Protein AF-A0A8T5XGA8-F1 (afdb_monomer)

Radius of gyration: 18.33 Å; Cα contacts (8 Å, |Δi|>4): 263; chains: 1; bounding box: 41×36×52 Å

Solvent-accessible surface area (backbone atoms only — not comparable to full-atom values): 12212 Å² total; per-residue (Å²): 108,55,80,44,79,47,79,42,54,61,35,35,49,52,53,48,63,66,68,71,56,95,66,89,78,51,66,71,56,52,39,52,49,60,70,32,7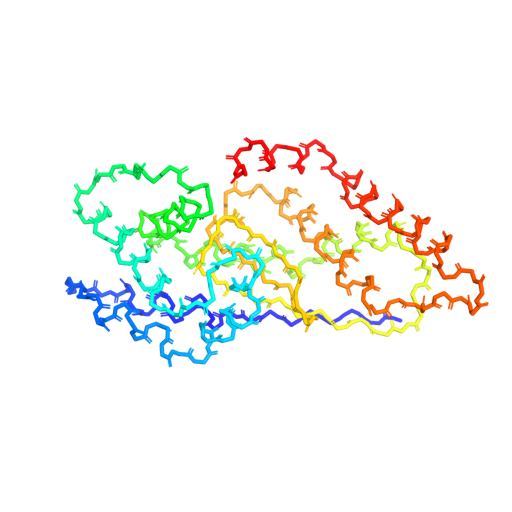4,51,42,44,50,47,42,77,56,46,12,70,83,73,74,48,71,50,69,66,58,54,38,51,38,53,41,49,19,52,52,28,58,77,69,72,51,82,87,82,62,82,54,63,67,63,30,30,26,24,49,27,45,31,49,43,64,75,42,50,94,49,45,66,63,46,47,53,52,51,53,54,55,59,73,65,44,59,28,52,60,59,40,56,74,77,47,78,91,74,83,58,68,46,77,45,39,36,38,34,28,76,63,30,56,48,69,44,60,43,97,76,30,38,42,35,15,52,47,39,53,58,76,38,54,75,66,42,41,32,41,50,52,19,31,39,46,49,57,47,45,58,81,69,49,86,76,61,62,91,94,42,48,70,62,48,50,48,52,49,45,54,47,44,58,49,42,39,43,61,74,34,44,72,54,50,48,51,48,47,77,75,63,103

Foldseek 3Di:
DAEAEAEAAVQVVLLLVLLVDPDQDDLVSLLVSCVDPQNVVVLVFPCVVLVNNDSVLQSVLLVVLSVCLVVVHDDPDPPLFSNQQSVLNNLCSVCVVCLVVLVVVLVVLVVVVPLVVLLCVLDDDDPDYHYAAEYEHRGGLDWADGPRYIYDYSSNLSVDDSVLNSLRVSLRVLVNCVVVDDQDDPPCRVVVCVVSVCSNVVSSCVSCVPSVVVSVVPRD

Mean predicted aligned error: 7.08 Å

Sequence (220 aa):
MKVKINLETKGFKCFYDLFNTKIILEKKDVGKLFDTPSYEKMIDLFGHNVGLTEKEQWIDLFYKAYKLYLSKNENSEEDPVKKSVVESVLWALNNFEYLNKHVDRIEEIISREDFMKNTLKYLPKINYDIEINIALYIFMYNACVEKGVVVLDASFATLLSDSQLNALLSHELHHYLKDNCQKPKEGYEEITNALFALENEGMADMCSFEDICFIYEYFV

pLDDT: mean 84.3, std 16.26, range [45.94, 98.38]

Structure (mmCIF, N/CA/C/O backbone):
data_AF-A0A8T5XGA8-F1
#
_entry.id   AF-A0A8T5XGA8-F1
#
loop_
_atom_site.group_PDB
_atom_site.id
_atom_site.type_symbol
_atom_site.label_atom_id
_atom_site.label_alt_id
_atom_site.label_comp_id
_atom_site.label_asym_id
_atom_site.label_entity_id
_atom_site.label_seq_id
_atom_site.pdbx_PDB_ins_code
_atom_site.Cartn_x
_atom_site.Cartn_y
_atom_site.Cartn_z
_atom_site.occupancy
_atom_site.B_iso_or_equiv
_atom_site.auth_seq_id
_atom_site.auth_comp_id
_atom_site.auth_asym_id
_atom_site.auth_atom_id
_atom_site.pdbx_PDB_model_num
ATOM 1 N N . MET A 1 1 ? 8.490 8.003 -27.439 1.00 73.88 1 MET A N 1
ATOM 2 C CA . MET A 1 1 ? 8.097 7.421 -26.153 1.00 73.88 1 MET A CA 1
ATOM 3 C C . MET A 1 1 ? 7.406 8.494 -25.346 1.00 73.88 1 MET A C 1
ATOM 5 O O . MET A 1 1 ? 8.032 9.489 -24.995 1.00 73.88 1 MET A O 1
ATOM 9 N N . LYS A 1 2 ? 6.112 8.317 -25.131 1.00 82.44 2 LYS A N 1
ATOM 10 C CA . LYS A 1 2 ? 5.335 9.014 -24.115 1.00 82.44 2 LYS A CA 1
ATOM 11 C C . LYS A 1 2 ? 5.249 8.108 -22.892 1.00 82.44 2 LYS A C 1
ATOM 13 O O . LYS A 1 2 ? 5.136 6.894 -23.043 1.00 82.44 2 LYS A O 1
ATOM 18 N N . VAL A 1 3 ? 5.322 8.706 -21.712 1.00 83.56 3 VAL A N 1
ATOM 19 C CA . VAL A 1 3 ? 5.047 8.032 -20.444 1.00 83.56 3 VAL A CA 1
ATOM 20 C C . VAL A 1 3 ? 3.680 8.517 -19.985 1.00 83.56 3 VAL A C 1
ATOM 22 O O . VAL A 1 3 ? 3.396 9.713 -20.044 1.00 83.56 3 VAL A O 1
ATOM 25 N N . LYS A 1 4 ? 2.809 7.586 -19.611 1.00 90.38 4 LYS A N 1
ATOM 26 C CA . LYS A 1 4 ? 1.501 7.869 -19.030 1.00 90.38 4 LYS A CA 1
ATOM 27 C C . LYS A 1 4 ? 1.415 7.139 -17.699 1.00 90.38 4 LYS A C 1
ATOM 29 O O . LYS A 1 4 ? 1.476 5.914 -17.671 1.00 90.38 4 LYS A O 1
ATOM 34 N N . ILE A 1 5 ? 1.254 7.887 -16.615 1.00 92.19 5 ILE A N 1
ATOM 35 C CA . ILE A 1 5 ? 1.067 7.327 -15.276 1.00 92.19 5 ILE A CA 1
ATOM 36 C C . ILE A 1 5 ? -0.413 7.438 -14.913 1.00 92.19 5 ILE A C 1
ATOM 38 O O . ILE A 1 5 ? -0.981 8.530 -14.903 1.00 92.19 5 ILE A O 1
ATOM 42 N N . ASN A 1 6 ? -1.043 6.301 -14.626 1.00 94.69 6 ASN A N 1
ATOM 43 C CA . ASN A 1 6 ? -2.393 6.227 -14.086 1.00 94.69 6 ASN A CA 1
ATOM 44 C C . ASN A 1 6 ? -2.299 5.921 -12.590 1.00 94.69 6 ASN A C 1
ATOM 46 O O . ASN A 1 6 ? -1.912 4.816 -12.208 1.00 94.69 6 ASN A O 1
ATOM 50 N N . LEU A 1 7 ? -2.678 6.883 -11.752 1.00 95.94 7 LEU A N 1
ATOM 51 C CA . LEU A 1 7 ? -2.750 6.699 -10.306 1.00 95.94 7 LEU A CA 1
ATOM 52 C C . LEU A 1 7 ? -4.196 6.424 -9.870 1.00 95.94 7 LEU A C 1
ATOM 54 O O . LEU A 1 7 ? -5.088 7.247 -10.074 1.00 95.94 7 LEU A O 1
ATOM 58 N N . GLU A 1 8 ? -4.434 5.263 -9.263 1.00 96.00 8 GLU A N 1
ATOM 59 C CA . GLU A 1 8 ? -5.727 4.835 -8.727 1.00 96.00 8 GLU A CA 1
ATOM 60 C C . GLU A 1 8 ? -5.729 4.921 -7.192 1.00 96.00 8 GLU A C 1
ATOM 62 O O . GLU A 1 8 ? -5.075 4.138 -6.509 1.00 96.00 8 GLU A O 1
ATOM 67 N N . THR A 1 9 ? -6.523 5.837 -6.627 1.00 96.31 9 THR A N 1
ATOM 68 C CA . THR A 1 9 ? -6.640 6.037 -5.164 1.00 96.31 9 THR A CA 1
ATOM 69 C C . THR A 1 9 ? -7.909 5.445 -4.553 1.00 96.31 9 THR A C 1
ATOM 71 O O . THR A 1 9 ? -8.266 5.739 -3.413 1.00 96.31 9 THR A O 1
ATOM 74 N N . LYS A 1 10 ? -8.635 4.603 -5.301 1.00 96.06 10 LYS A N 1
ATOM 75 C CA . LYS A 1 10 ? -9.907 4.024 -4.842 1.00 96.06 10 LYS A CA 1
ATOM 76 C C . LYS A 1 10 ? -9.734 3.133 -3.607 1.00 96.06 10 LYS A C 1
ATOM 78 O O . LYS A 1 10 ? -10.589 3.168 -2.731 1.00 96.06 10 LYS A O 1
ATOM 83 N N . GLY A 1 11 ? -8.637 2.377 -3.527 1.00 96.00 11 GLY A N 1
ATOM 84 C CA . GLY A 1 11 ? -8.279 1.578 -2.351 1.00 96.00 11 GLY A CA 1
ATOM 85 C C . GLY A 1 11 ? -8.181 2.432 -1.092 1.00 96.00 11 GLY A C 1
ATOM 86 O O . GLY A 1 11 ? -8.959 2.251 -0.157 1.00 96.00 11 GLY A O 1
ATOM 87 N N . PHE A 1 12 ? -7.305 3.436 -1.121 1.00 97.50 12 PHE A N 1
ATOM 88 C CA . PHE A 1 12 ? -7.183 4.430 -0.055 1.00 97.50 12 PHE A CA 1
ATOM 89 C C . PHE A 1 12 ? -8.526 5.081 0.323 1.00 97.50 12 PHE A C 1
ATOM 91 O O . PHE A 1 12 ? -8.863 5.143 1.502 1.00 97.50 12 PHE A O 1
ATOM 98 N N . LYS A 1 13 ? -9.329 5.520 -0.657 1.00 97.25 13 LYS A N 1
ATOM 99 C CA . LYS A 1 13 ? -10.633 6.156 -0.393 1.00 97.25 13 LYS A CA 1
ATOM 100 C C . LYS A 1 13 ? -11.597 5.224 0.340 1.00 97.25 13 LYS A C 1
ATOM 102 O O . LYS A 1 13 ? -12.205 5.644 1.315 1.00 97.25 13 LYS A O 1
ATOM 107 N N . CYS A 1 14 ? -11.687 3.955 -0.064 1.00 97.31 14 CYS A N 1
ATOM 108 C CA . CYS A 1 14 ? -12.517 2.969 0.634 1.00 97.31 14 CYS A CA 1
ATOM 109 C C . CYS A 1 14 ? -12.086 2.777 2.096 1.00 97.31 14 CYS A C 1
ATOM 111 O O . CYS A 1 14 ? -12.944 2.674 2.971 1.00 97.31 14 CYS A O 1
ATOM 113 N N . PHE A 1 15 ? -10.776 2.763 2.369 1.00 97.94 15 PHE A N 1
ATOM 114 C CA . PHE A 1 15 ? -10.258 2.724 3.738 1.00 97.94 15 PHE A CA 1
ATOM 115 C C . PHE A 1 15 ? -10.648 3.984 4.516 1.00 97.94 15 PHE A C 1
ATOM 117 O O . PHE A 1 15 ? -11.224 3.890 5.601 1.00 97.94 15 PHE A O 1
ATOM 124 N N . TYR A 1 16 ? -10.364 5.158 3.949 1.00 97.12 16 TYR A N 1
ATOM 125 C CA . TYR A 1 16 ? -10.642 6.439 4.585 1.00 97.12 16 TYR A CA 1
ATOM 126 C C . TYR A 1 16 ? -12.129 6.575 4.923 1.00 97.12 16 TYR A C 1
ATOM 128 O O . TYR A 1 16 ? -12.470 6.860 6.064 1.00 97.12 16 TYR A O 1
ATOM 136 N N . ASP A 1 17 ? -13.024 6.286 3.980 1.00 95.81 17 ASP A N 1
ATOM 137 C CA . ASP A 1 17 ? -14.469 6.409 4.178 1.00 95.81 17 ASP A CA 1
ATOM 138 C C . ASP A 1 17 ? -15.000 5.477 5.277 1.00 95.81 17 ASP A C 1
ATOM 140 O O . ASP A 1 17 ? -15.873 5.876 6.050 1.00 95.81 17 ASP A O 1
ATOM 144 N N . LEU A 1 18 ? -14.469 4.252 5.384 1.00 96.44 18 LEU A N 1
ATOM 145 C CA . LEU A 1 18 ? -14.878 3.314 6.430 1.00 96.44 18 LEU A CA 1
ATOM 146 C C . LEU A 1 18 ? -14.480 3.812 7.827 1.00 96.44 18 LEU A C 1
ATOM 148 O O . LEU A 1 18 ? -15.290 3.759 8.756 1.00 96.44 18 LEU A O 1
ATOM 152 N N . PHE A 1 19 ? -13.232 4.257 7.986 1.00 95.38 19 PHE A N 1
ATOM 153 C CA . PHE A 1 19 ? -12.684 4.651 9.286 1.00 95.38 19 PHE A CA 1
ATOM 154 C C . PHE A 1 19 ? -12.961 6.118 9.647 1.00 95.38 19 PHE A C 1
ATOM 156 O O . PHE A 1 19 ? -12.832 6.485 10.815 1.00 95.38 19 PHE A O 1
ATOM 163 N N . ASN A 1 20 ? -13.441 6.935 8.702 1.00 94.25 20 ASN A N 1
ATOM 164 C CA . ASN A 1 20 ? -13.929 8.295 8.939 1.00 94.25 20 ASN A CA 1
ATOM 165 C C . ASN A 1 20 ? -15.323 8.290 9.586 1.00 94.25 20 ASN A C 1
ATOM 167 O O . ASN A 1 20 ? -16.306 8.811 9.053 1.00 94.25 20 ASN A O 1
ATOM 171 N N . THR A 1 21 ? -15.433 7.667 10.753 1.00 90.06 21 THR A N 1
ATOM 172 C CA . THR A 1 21 ? -16.686 7.556 11.489 1.00 90.06 21 THR A CA 1
ATOM 173 C C . THR A 1 21 ? -16.485 7.842 12.967 1.00 90.06 21 THR A C 1
ATOM 175 O O . THR A 1 21 ? -15.413 7.654 13.534 1.00 90.06 21 THR A O 1
ATOM 178 N N . LYS A 1 22 ? -17.559 8.293 13.615 1.00 82.19 22 LYS A N 1
ATOM 179 C CA . LYS A 1 22 ? -17.607 8.504 15.068 1.00 82.19 22 LYS A CA 1
ATOM 180 C C . LYS A 1 22 ? -18.097 7.268 15.828 1.00 82.19 22 LYS A C 1
ATOM 182 O O . LYS A 1 22 ? -18.175 7.301 17.053 1.00 82.19 22 LYS A O 1
ATOM 187 N N . ILE A 1 23 ? -18.483 6.211 15.113 1.00 90.88 23 ILE A N 1
ATOM 188 C CA . ILE A 1 23 ? -19.014 4.973 15.689 1.00 90.88 23 ILE A CA 1
ATOM 189 C C . ILE A 1 23 ? -17.874 3.962 15.837 1.00 90.88 23 ILE A C 1
ATOM 191 O O . ILE A 1 23 ? -17.015 3.855 14.966 1.00 90.88 23 ILE A O 1
ATOM 195 N N . ILE A 1 24 ? -17.884 3.199 16.933 1.00 93.75 24 ILE A N 1
ATOM 196 C CA . ILE A 1 24 ? -16.965 2.071 17.108 1.00 93.75 24 ILE A CA 1
ATOM 197 C C . ILE A 1 24 ? -17.351 0.965 16.123 1.00 93.75 24 ILE A C 1
ATOM 199 O O . ILE A 1 24 ? -18.464 0.445 16.188 1.00 93.75 24 ILE A O 1
ATOM 203 N N . LEU A 1 25 ? -16.431 0.603 15.232 1.00 95.94 25 LEU A N 1
ATOM 204 C CA . LEU A 1 25 ? -16.645 -0.428 14.221 1.00 95.94 25 LEU A CA 1
ATOM 205 C C . LEU A 1 25 ? -16.616 -1.833 14.842 1.00 95.94 25 LEU A C 1
ATOM 207 O O . LEU A 1 25 ? -15.763 -2.162 15.675 1.00 95.94 25 LEU A O 1
ATOM 211 N N . GLU A 1 26 ? -17.525 -2.698 14.400 1.00 96.94 26 GLU A N 1
ATOM 212 C CA . GLU A 1 26 ? -17.443 -4.135 14.649 1.00 96.94 26 GLU A CA 1
ATOM 213 C C . GLU A 1 26 ? -16.630 -4.826 13.542 1.00 96.94 26 GLU A C 1
ATOM 215 O O . GLU A 1 26 ? -16.420 -4.273 12.462 1.00 96.94 26 GLU A O 1
ATOM 220 N N . LYS A 1 27 ? -16.204 -6.077 13.768 1.00 97.50 27 LYS A N 1
ATOM 221 C CA . LYS A 1 27 ? -15.448 -6.852 12.766 1.00 97.50 27 LYS A CA 1
ATOM 222 C C . LYS A 1 27 ? -16.189 -6.941 11.424 1.00 97.50 27 LYS A C 1
ATOM 224 O O . LYS A 1 27 ? -15.578 -6.818 10.369 1.00 97.50 27 LYS A O 1
ATOM 229 N N . LYS A 1 28 ? -17.520 -7.071 11.463 1.00 96.56 28 LYS A N 1
ATOM 230 C CA . LYS A 1 28 ? -18.376 -7.080 10.265 1.00 96.56 28 LYS A CA 1
ATOM 231 C C . LYS A 1 28 ? -18.312 -5.771 9.471 1.00 96.56 28 LYS A C 1
ATOM 233 O O . LYS A 1 28 ? -18.492 -5.793 8.262 1.00 96.56 28 LYS A O 1
ATOM 238 N N . ASP A 1 29 ? -18.086 -4.636 10.136 1.00 96.69 29 ASP A N 1
ATOM 239 C CA . ASP A 1 29 ? -17.972 -3.346 9.461 1.00 96.69 29 ASP A CA 1
ATOM 240 C C . ASP A 1 29 ? -16.620 -3.225 8.761 1.00 96.69 29 ASP A C 1
ATOM 242 O O . ASP A 1 29 ? -16.578 -2.772 7.623 1.00 96.69 29 ASP A O 1
ATOM 246 N N . VAL A 1 30 ? -15.545 -3.733 9.377 1.00 96.69 30 VAL A N 1
ATOM 247 C CA . VAL A 1 30 ? -14.247 -3.914 8.701 1.00 96.69 30 VAL A CA 1
ATOM 248 C C . VAL A 1 30 ? -14.379 -4.860 7.507 1.00 96.69 30 VAL A C 1
ATOM 250 O O . VAL A 1 30 ? -13.821 -4.588 6.449 1.00 96.69 30 VAL A O 1
ATOM 253 N N . GLY A 1 31 ? -15.193 -5.913 7.627 1.00 96.62 31 GLY A N 1
ATOM 254 C CA . GLY A 1 31 ? -15.526 -6.816 6.522 1.00 96.62 31 GLY A CA 1
ATOM 255 C C . GLY A 1 31 ? -16.045 -6.104 5.269 1.00 96.62 31 GLY A C 1
ATOM 256 O O . GLY A 1 31 ? -15.649 -6.475 4.165 1.00 96.62 31 GLY A O 1
ATOM 257 N N . LYS A 1 32 ? -16.815 -5.015 5.434 1.00 95.62 32 LYS A N 1
ATOM 258 C CA . LYS A 1 32 ? -17.336 -4.210 4.315 1.00 95.62 32 LYS A CA 1
ATOM 259 C C . LYS A 1 32 ? -16.235 -3.578 3.469 1.00 95.62 32 LYS A C 1
ATOM 261 O O . LYS A 1 32 ? -16.459 -3.354 2.285 1.00 95.62 32 LYS A O 1
ATOM 266 N N . LEU A 1 33 ? -15.055 -3.309 4.037 1.00 97.06 33 LEU A N 1
ATOM 267 C CA . LEU A 1 33 ? -13.899 -2.843 3.265 1.00 97.06 33 LEU A CA 1
ATOM 268 C C . LEU A 1 33 ? -13.500 -3.883 2.222 1.00 97.06 33 LEU A C 1
ATOM 270 O O . LEU A 1 33 ? -13.322 -3.562 1.053 1.00 97.06 33 LEU A O 1
ATOM 274 N N . PHE A 1 34 ? -13.437 -5.142 2.641 1.00 96.94 34 PHE A N 1
ATOM 275 C CA . PHE A 1 34 ? -13.055 -6.276 1.808 1.00 96.94 34 PHE A CA 1
ATOM 276 C C . PHE A 1 34 ? -14.217 -6.840 0.977 1.00 96.94 34 PHE A C 1
ATOM 278 O O . PHE A 1 34 ? -14.032 -7.806 0.245 1.00 96.94 34 PHE A O 1
ATOM 285 N N . ASP A 1 35 ? -15.419 -6.269 1.093 1.00 95.56 35 ASP A N 1
ATOM 286 C CA . ASP A 1 35 ? -16.520 -6.429 0.131 1.00 95.56 35 ASP A CA 1
ATOM 287 C C . ASP A 1 35 ? -16.419 -5.411 -1.027 1.00 95.56 35 ASP A C 1
ATOM 289 O O . ASP A 1 35 ? -17.232 -5.432 -1.951 1.00 95.56 35 ASP A O 1
ATOM 293 N N . THR A 1 36 ? -15.469 -4.466 -0.977 1.00 96.44 36 THR A N 1
ATOM 294 C CA . THR A 1 36 ? -15.288 -3.493 -2.061 1.00 96.44 36 THR A CA 1
ATOM 295 C C . THR A 1 36 ? -14.443 -4.074 -3.200 1.00 96.44 36 THR A C 1
ATOM 297 O O . THR A 1 36 ? -13.431 -4.728 -2.935 1.00 96.44 36 THR A O 1
ATOM 300 N N . PRO A 1 37 ? -14.744 -3.734 -4.472 1.00 95.94 37 PRO A N 1
ATOM 301 C CA . PRO A 1 37 ? -13.956 -4.218 -5.608 1.00 95.94 37 PRO A CA 1
ATOM 302 C C . PRO A 1 37 ? -12.466 -3.848 -5.556 1.00 95.94 37 PRO A C 1
ATOM 304 O O . PRO A 1 37 ? -11.640 -4.519 -6.164 1.00 95.94 37 PRO A O 1
ATOM 307 N N . SER A 1 38 ? -12.103 -2.754 -4.876 1.00 94.75 38 SER A N 1
ATOM 308 C CA . SER A 1 38 ? -10.705 -2.333 -4.739 1.00 94.75 38 SER A CA 1
ATOM 309 C C . SER A 1 38 ? -9.925 -3.258 -3.804 1.00 94.75 38 SER A C 1
ATOM 311 O O . SER A 1 38 ? -8.816 -3.654 -4.147 1.00 94.75 38 SER A O 1
ATOM 313 N N . TYR A 1 39 ? -10.485 -3.637 -2.654 1.00 96.50 39 TYR A N 1
ATOM 314 C CA . TYR A 1 39 ? -9.805 -4.547 -1.726 1.00 96.50 39 TYR A CA 1
ATOM 315 C C . TYR A 1 39 ? -9.880 -6.014 -2.157 1.00 96.50 39 TYR A C 1
ATOM 317 O O . TYR A 1 39 ? -8.936 -6.750 -1.890 1.00 96.50 39 TYR A O 1
ATOM 325 N N . GLU A 1 40 ? -10.924 -6.427 -2.883 1.00 95.56 40 GLU A N 1
ATOM 326 C CA . GLU A 1 40 ? -10.928 -7.723 -3.581 1.00 95.56 40 GLU A CA 1
ATOM 327 C C . GLU A 1 40 ? -9.757 -7.800 -4.573 1.00 95.56 40 GLU A C 1
ATOM 329 O O . GLU A 1 40 ? -8.930 -8.705 -4.490 1.00 95.56 40 GLU A O 1
ATOM 334 N N . LYS A 1 41 ? -9.601 -6.774 -5.425 1.00 94.31 41 LYS A N 1
ATOM 335 C CA . LYS A 1 41 ? -8.458 -6.650 -6.343 1.00 94.31 41 LYS A CA 1
ATOM 336 C C . LYS A 1 41 ? -7.115 -6.649 -5.603 1.00 94.31 41 LYS A C 1
ATOM 338 O O . LYS A 1 41 ? -6.164 -7.246 -6.095 1.00 94.31 41 LYS A O 1
ATOM 343 N N . MET A 1 42 ? -7.012 -5.981 -4.451 1.00 95.06 42 MET A N 1
ATOM 344 C CA . MET A 1 42 ? -5.781 -5.966 -3.650 1.00 95.06 42 MET A CA 1
ATOM 345 C C . MET A 1 42 ? -5.406 -7.374 -3.175 1.00 95.06 42 MET A C 1
ATOM 347 O O . MET A 1 42 ? -4.261 -7.775 -3.358 1.00 95.06 42 MET A O 1
ATOM 351 N N . ILE A 1 43 ? -6.361 -8.150 -2.651 1.00 94.81 43 ILE A N 1
ATOM 352 C CA . ILE A 1 43 ? -6.114 -9.538 -2.231 1.00 94.81 43 ILE A CA 1
ATOM 353 C C . ILE A 1 43 ? -5.708 -10.404 -3.433 1.00 94.81 43 ILE A C 1
ATOM 355 O O . ILE A 1 43 ? -4.743 -11.159 -3.340 1.00 94.81 43 ILE A O 1
ATOM 359 N N . ASP A 1 44 ? -6.377 -10.251 -4.578 1.00 93.50 44 ASP A N 1
ATOM 360 C CA . ASP A 1 44 ? -6.080 -11.012 -5.803 1.00 93.50 44 ASP A CA 1
ATOM 361 C C . ASP A 1 44 ? -4.707 -10.700 -6.419 1.00 93.50 44 ASP A C 1
ATOM 363 O O . ASP A 1 44 ? -4.161 -11.506 -7.187 1.00 93.50 44 ASP A O 1
ATOM 367 N N . LEU A 1 45 ? -4.180 -9.502 -6.163 1.00 90.19 45 LEU A N 1
ATOM 368 C CA . LEU A 1 45 ? -2.835 -9.099 -6.561 1.00 90.19 45 LEU A CA 1
ATOM 369 C C . LEU A 1 45 ? -1.816 -9.561 -5.514 1.00 90.19 45 LEU A C 1
ATOM 371 O O . LEU A 1 45 ? -0.839 -10.215 -5.839 1.00 90.19 45 LEU A O 1
ATOM 375 N N . PHE A 1 46 ? -2.041 -9.265 -4.241 1.00 89.19 46 PHE A N 1
ATOM 376 C CA . PHE A 1 46 ? -0.977 -9.333 -3.246 1.00 89.19 46 PHE A CA 1
ATOM 377 C C . PHE A 1 46 ? -1.066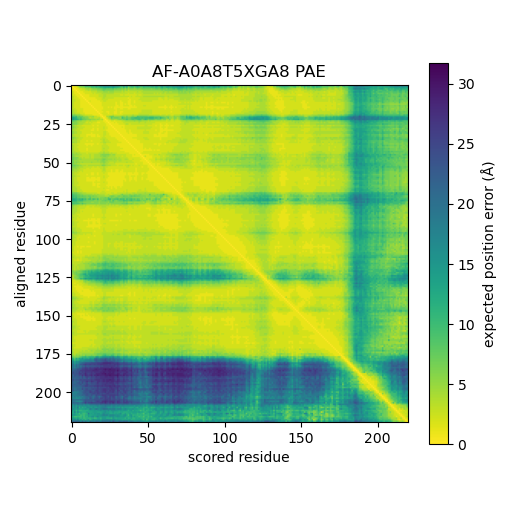 -10.529 -2.292 1.00 89.19 46 PHE A C 1
ATOM 379 O O . PHE A 1 46 ? -0.046 -11.014 -1.806 1.00 89.19 46 PHE A O 1
ATOM 386 N N . GLY A 1 47 ? -2.267 -11.047 -2.033 1.00 90.06 47 GLY A N 1
ATOM 387 C CA . GLY A 1 47 ? -2.513 -12.047 -0.993 1.00 90.06 47 GLY A CA 1
ATOM 388 C C . GLY A 1 47 ? -1.698 -13.330 -1.152 1.00 90.06 47 GLY A C 1
ATOM 389 O O . GLY A 1 47 ? -1.172 -13.858 -0.172 1.00 90.06 47 GLY A O 1
ATOM 390 N N . HIS A 1 48 ? -1.520 -13.803 -2.388 1.00 88.31 48 HIS A N 1
ATOM 391 C CA . HIS A 1 48 ? -0.689 -14.975 -2.677 1.00 88.31 48 HIS A CA 1
ATOM 392 C C . HIS A 1 48 ? 0.792 -14.756 -2.351 1.00 88.31 48 HIS A C 1
ATOM 394 O O . HIS A 1 48 ? 1.424 -15.666 -1.816 1.00 88.31 48 HIS A O 1
ATOM 400 N N . ASN A 1 49 ? 1.318 -13.555 -2.605 1.00 83.69 49 ASN A N 1
ATOM 401 C CA . ASN A 1 49 ? 2.739 -13.240 -2.443 1.00 83.69 49 ASN A CA 1
ATOM 402 C C . ASN A 1 49 ? 3.174 -13.253 -0.972 1.00 83.69 49 ASN A C 1
ATOM 404 O O . ASN A 1 49 ? 4.335 -13.517 -0.674 1.00 83.69 49 ASN A O 1
ATOM 408 N N . VAL A 1 50 ? 2.234 -13.033 -0.050 1.00 88.75 50 VAL A N 1
ATOM 409 C CA . VAL A 1 50 ? 2.494 -12.996 1.397 1.00 88.75 50 VAL A CA 1
ATOM 410 C C . VAL A 1 50 ? 1.801 -14.112 2.184 1.00 88.75 50 VAL A C 1
ATOM 412 O O . VAL A 1 50 ? 1.788 -14.095 3.412 1.00 88.75 50 VAL A O 1
ATOM 415 N N . GLY A 1 51 ? 1.199 -15.091 1.501 1.00 90.38 51 GLY A N 1
ATOM 416 C CA . GLY A 1 51 ? 0.503 -16.207 2.154 1.00 90.38 51 GLY A CA 1
ATOM 417 C C . GLY A 1 51 ? -0.804 -15.825 2.870 1.00 90.38 51 GLY A C 1
ATOM 418 O O . GLY A 1 51 ? -1.309 -16.604 3.680 1.00 90.38 51 GLY A O 1
ATOM 419 N N . LEU A 1 52 ? -1.373 -14.657 2.560 1.00 93.25 52 LEU A N 1
ATOM 420 C CA . LEU A 1 52 ? -2.661 -14.165 3.059 1.00 93.25 52 LEU A CA 1
ATOM 421 C C . LEU A 1 52 ? -3.691 -14.194 1.924 1.00 93.25 52 LEU A C 1
ATOM 423 O O . LEU A 1 52 ? -4.066 -13.170 1.359 1.00 93.25 52 LEU A O 1
ATOM 427 N N . THR A 1 53 ? -4.110 -15.392 1.529 1.00 93.19 53 THR A N 1
ATOM 428 C CA . THR A 1 53 ? -4.990 -15.583 0.358 1.00 93.19 53 THR A CA 1
ATOM 429 C C . THR A 1 53 ? -6.470 -15.474 0.693 1.00 93.19 53 THR A C 1
ATOM 431 O O . THR A 1 53 ? -7.288 -15.196 -0.181 1.00 93.19 53 THR A O 1
ATOM 434 N N . GLU A 1 54 ? -6.832 -15.669 1.959 1.00 95.06 54 GLU A N 1
ATOM 435 C CA . GLU A 1 54 ? -8.220 -15.637 2.384 1.00 95.06 54 GLU A CA 1
ATOM 436 C C . GLU A 1 54 ? -8.583 -14.252 2.906 1.00 95.06 54 GLU A C 1
ATOM 438 O O . GLU A 1 54 ? -7.939 -13.697 3.798 1.00 95.06 54 GLU A O 1
ATOM 443 N N . LYS A 1 55 ? -9.693 -13.719 2.399 1.00 96.06 55 LYS A N 1
ATOM 444 C CA . LYS A 1 55 ? -10.275 -12.452 2.847 1.00 96.06 55 LYS A CA 1
ATOM 445 C C . LYS A 1 55 ? -10.420 -12.348 4.369 1.00 96.06 55 LYS A C 1
ATOM 447 O O . LYS A 1 55 ? -10.166 -11.286 4.931 1.00 96.06 55 LYS A O 1
ATOM 452 N N . GLU A 1 56 ? -10.804 -13.433 5.038 1.00 97.62 56 GLU A N 1
ATOM 453 C CA . GLU A 1 56 ? -11.006 -13.431 6.490 1.00 97.62 56 GLU A CA 1
ATOM 454 C C . GLU A 1 56 ? -9.709 -13.134 7.260 1.00 97.62 56 GLU A C 1
ATOM 456 O O . GLU A 1 56 ? -9.748 -12.415 8.256 1.00 97.62 56 GLU A O 1
ATOM 461 N N . GLN A 1 57 ? -8.552 -13.580 6.752 1.00 97.19 57 GLN A N 1
ATOM 462 C CA . GLN A 1 57 ? -7.248 -13.294 7.359 1.00 97.19 57 GLN A CA 1
ATOM 463 C C . GLN A 1 57 ? -6.969 -11.787 7.378 1.00 97.19 57 GLN A C 1
ATOM 465 O O . GLN A 1 57 ? -6.523 -11.242 8.386 1.00 97.19 57 GLN A O 1
ATOM 470 N N . TRP A 1 58 ? -7.278 -11.092 6.282 1.00 97.69 58 TRP A N 1
ATOM 471 C CA . TRP A 1 58 ? -7.113 -9.643 6.192 1.00 97.69 58 TRP A CA 1
ATOM 472 C C . TRP A 1 58 ? -8.076 -8.890 7.108 1.00 97.69 58 TRP A C 1
ATOM 474 O O . TRP A 1 58 ? -7.666 -7.957 7.801 1.00 97.69 58 TRP A O 1
ATOM 484 N N . ILE A 1 59 ? -9.341 -9.323 7.158 1.00 98.31 59 ILE A N 1
ATOM 485 C CA . ILE A 1 59 ? -10.346 -8.760 8.068 1.00 98.31 59 ILE A CA 1
ATOM 486 C C . ILE A 1 59 ? -9.873 -8.888 9.519 1.00 98.31 59 ILE A C 1
ATOM 488 O O . ILE A 1 59 ? -9.971 -7.924 10.280 1.00 98.31 59 ILE A O 1
ATOM 492 N N . ASP A 1 60 ? -9.341 -10.050 9.902 1.00 98.19 60 ASP A N 1
ATOM 493 C CA . ASP A 1 60 ? -8.810 -10.295 11.242 1.00 98.19 60 ASP A CA 1
ATOM 494 C C . ASP A 1 60 ? -7.654 -9.359 11.598 1.00 98.19 60 ASP A C 1
ATOM 496 O O . ASP A 1 60 ? -7.661 -8.762 12.678 1.00 98.19 60 ASP A O 1
ATOM 500 N N . LEU A 1 61 ? -6.692 -9.174 10.692 1.00 98.12 61 LEU A N 1
ATOM 501 C CA . LEU A 1 61 ? -5.541 -8.298 10.924 1.00 98.12 61 LEU A CA 1
ATOM 502 C C . LEU A 1 61 ? -5.948 -6.822 11.013 1.00 98.12 61 LEU A C 1
ATOM 504 O O . LEU A 1 61 ? -5.523 -6.117 11.930 1.00 98.12 61 LEU A O 1
ATOM 508 N N . PHE A 1 62 ? -6.833 -6.359 10.128 1.00 98.38 62 PHE A N 1
ATOM 509 C CA . PHE A 1 62 ? -7.338 -4.983 10.162 1.00 98.38 62 PHE A CA 1
ATOM 510 C C . PHE A 1 62 ? -8.169 -4.729 11.418 1.00 98.38 62 PHE A C 1
ATOM 512 O O . PHE A 1 62 ? -8.034 -3.686 12.062 1.00 98.38 62 PHE A O 1
ATOM 519 N N . TYR A 1 63 ? -9.008 -5.691 11.809 1.00 98.12 63 TYR A N 1
ATOM 520 C CA . TYR A 1 63 ? -9.786 -5.577 13.034 1.00 98.12 63 TYR A CA 1
ATOM 521 C C . TYR A 1 63 ? -8.887 -5.607 14.275 1.00 98.12 63 TYR A C 1
ATOM 523 O O . TYR A 1 63 ? -9.102 -4.820 15.197 1.00 98.12 63 TYR A O 1
ATOM 531 N N . LYS A 1 64 ? -7.837 -6.439 14.290 1.00 97.81 64 LYS A N 1
ATOM 532 C CA . LYS A 1 64 ? -6.812 -6.439 15.342 1.00 97.81 64 LYS A CA 1
ATOM 533 C C . LYS A 1 64 ? -6.151 -5.064 15.464 1.00 97.81 64 LYS A C 1
ATOM 535 O O . LYS A 1 64 ? -6.145 -4.509 16.562 1.00 97.81 64 LYS A O 1
ATOM 540 N N . ALA A 1 65 ? -5.674 -4.486 14.361 1.00 97.88 65 ALA A N 1
ATOM 541 C CA . ALA A 1 65 ? -5.080 -3.147 14.343 1.00 97.88 65 ALA A CA 1
ATOM 542 C C . ALA A 1 65 ? -6.046 -2.077 14.875 1.00 97.88 65 ALA A C 1
ATOM 544 O O . ALA A 1 65 ? -5.682 -1.264 15.724 1.00 97.88 65 ALA A O 1
ATOM 545 N N . TYR A 1 66 ? -7.313 -2.132 14.461 1.00 97.75 66 TYR A N 1
ATOM 546 C CA . TYR A 1 66 ? -8.344 -1.222 14.953 1.00 97.75 66 TYR A CA 1
ATOM 547 C C . TYR A 1 66 ? -8.592 -1.356 16.464 1.00 97.75 66 TYR A C 1
ATOM 549 O O . TYR A 1 66 ? -8.735 -0.357 17.173 1.00 97.75 66 TYR A O 1
ATOM 557 N N . LYS A 1 67 ? -8.607 -2.579 17.004 1.00 97.38 67 LYS A N 1
ATOM 558 C CA . LYS A 1 67 ? -8.756 -2.796 18.452 1.00 97.38 67 LYS A CA 1
ATOM 559 C C . LYS A 1 67 ? -7.542 -2.292 19.230 1.00 97.38 67 LYS A C 1
ATOM 561 O O . LYS A 1 67 ? -7.726 -1.683 20.285 1.00 97.38 67 LYS A O 1
ATOM 566 N N . LEU A 1 68 ? -6.334 -2.487 18.700 1.00 97.50 68 LEU A N 1
ATOM 567 C CA . LEU A 1 68 ? -5.109 -1.922 19.270 1.00 97.50 68 LEU A CA 1
ATOM 568 C C . LEU A 1 68 ? -5.182 -0.394 19.316 1.00 97.50 68 LEU A C 1
ATOM 570 O O . LEU A 1 68 ? -5.011 0.167 20.396 1.00 97.50 68 LEU A O 1
ATOM 574 N N . TYR A 1 69 ? -5.575 0.250 18.213 1.00 96.69 69 TYR A N 1
ATOM 575 C CA . TYR A 1 69 ? -5.805 1.696 18.136 1.00 96.69 69 TYR A CA 1
ATOM 576 C C . TYR A 1 69 ? -6.754 2.201 19.235 1.00 96.69 69 TYR A C 1
ATOM 578 O O . TYR A 1 69 ? -6.402 3.101 19.997 1.00 96.69 69 TYR A O 1
ATOM 586 N N . LEU A 1 70 ? -7.929 1.577 19.388 1.00 95.81 70 LEU A N 1
ATOM 587 C CA . LEU A 1 70 ? -8.905 1.968 20.416 1.00 95.81 70 LEU A CA 1
ATOM 588 C C . LEU A 1 70 ? -8.369 1.804 21.844 1.00 95.81 70 LEU A C 1
ATOM 590 O O . LEU A 1 70 ? -8.681 2.606 22.723 1.00 95.81 70 LEU A O 1
ATOM 594 N N . SER A 1 71 ? -7.595 0.745 22.079 1.00 94.81 71 SER A N 1
ATOM 595 C CA . SER A 1 71 ? -7.023 0.435 23.395 1.00 94.81 71 SER A CA 1
ATOM 596 C C . SER A 1 71 ? -5.716 1.175 23.697 1.00 94.81 71 SER A C 1
ATOM 598 O O . SER A 1 71 ? -5.291 1.172 24.849 1.00 94.81 71 SER A O 1
ATOM 600 N N . LYS A 1 72 ? -5.110 1.832 22.695 1.00 92.81 72 LYS A N 1
ATOM 601 C CA . LYS A 1 72 ? -3.766 2.436 22.744 1.00 92.81 72 LYS A CA 1
ATOM 602 C C . LYS A 1 72 ? -2.666 1.445 23.143 1.00 92.81 72 LYS A C 1
ATOM 604 O O . LYS A 1 72 ? -1.707 1.820 23.812 1.00 92.81 72 LYS A O 1
ATOM 609 N N . ASN A 1 73 ? -2.823 0.189 22.737 1.00 91.19 73 ASN A N 1
ATOM 610 C CA . ASN A 1 73 ? -1.841 -0.862 22.977 1.00 91.19 73 ASN A CA 1
ATOM 611 C C . ASN A 1 73 ? -0.893 -1.014 21.786 1.00 91.19 73 ASN A C 1
ATOM 613 O O . ASN A 1 73 ? -1.251 -0.727 20.643 1.00 91.19 73 ASN A O 1
ATOM 617 N N . GLU A 1 74 ? 0.300 -1.525 22.068 1.00 88.50 74 GLU A N 1
ATOM 618 C CA . GLU A 1 74 ? 1.292 -1.872 21.055 1.00 88.50 74 GLU A CA 1
ATOM 619 C C . GLU A 1 74 ? 0.957 -3.201 20.368 1.00 88.50 74 GLU A C 1
ATOM 621 O O . GLU A 1 74 ? 0.252 -4.058 20.913 1.00 88.50 74 GLU A O 1
ATOM 626 N N . ASN A 1 75 ? 1.470 -3.376 19.151 1.00 89.50 75 ASN A N 1
ATOM 627 C CA . ASN A 1 75 ? 1.338 -4.625 18.419 1.00 89.50 75 ASN A CA 1
ATOM 628 C C . ASN A 1 75 ? 2.352 -5.660 18.932 1.00 89.50 75 ASN A C 1
ATOM 630 O O . ASN A 1 75 ? 3.554 -5.420 18.902 1.00 89.50 75 ASN A O 1
ATOM 634 N N . SER A 1 76 ? 1.864 -6.826 19.352 1.00 87.62 76 SER A N 1
ATOM 635 C CA . SER A 1 76 ? 2.684 -7.952 19.821 1.00 87.62 76 SER A CA 1
ATOM 636 C C . SER A 1 76 ? 2.712 -9.128 18.833 1.00 87.62 76 SER A C 1
ATOM 638 O O . SER A 1 76 ? 2.896 -10.268 19.249 1.00 87.62 76 SER A O 1
ATOM 640 N N . GLU A 1 77 ? 2.397 -8.896 17.556 1.00 91.88 77 GLU A N 1
ATOM 641 C CA . GLU A 1 77 ? 2.455 -9.932 16.518 1.00 91.88 77 GLU A CA 1
ATOM 642 C C . GLU A 1 77 ? 3.903 -10.367 16.256 1.00 91.88 77 GLU A C 1
ATOM 644 O O . GLU A 1 77 ? 4.774 -9.522 16.058 1.00 91.88 77 GLU A O 1
ATOM 649 N N . GLU A 1 78 ? 4.148 -11.679 16.260 1.00 89.25 78 GLU A N 1
ATOM 650 C CA . GLU A 1 78 ? 5.486 -12.252 16.047 1.00 89.25 78 GLU A CA 1
ATOM 651 C C . GLU A 1 78 ? 5.748 -12.564 14.571 1.00 89.25 78 GLU A C 1
ATOM 653 O O . GLU A 1 78 ? 6.885 -12.482 14.114 1.00 89.25 78 GLU A O 1
ATOM 658 N N . ASP A 1 79 ? 4.698 -12.910 13.822 1.00 93.50 79 ASP A N 1
ATOM 659 C CA . ASP A 1 79 ? 4.766 -13.155 12.383 1.00 93.50 79 ASP A CA 1
ATOM 660 C C . ASP A 1 79 ? 5.073 -11.834 11.648 1.00 93.50 79 ASP A C 1
ATOM 662 O O . ASP A 1 79 ? 4.245 -10.920 11.707 1.00 93.50 79 ASP A O 1
ATOM 666 N N . PRO A 1 80 ? 6.227 -11.695 10.960 1.00 89.88 80 PRO A N 1
ATOM 667 C CA . PRO A 1 80 ? 6.652 -10.418 10.379 1.00 89.88 80 PRO A CA 1
ATOM 668 C C . PRO A 1 80 ? 5.666 -9.847 9.354 1.00 89.88 80 PRO A C 1
ATOM 670 O O . PRO A 1 80 ? 5.402 -8.645 9.344 1.00 89.88 80 PRO A O 1
ATOM 673 N N . VAL A 1 81 ? 5.054 -10.711 8.538 1.00 92.50 81 VAL A N 1
ATOM 674 C CA . VAL A 1 81 ? 4.072 -10.308 7.522 1.00 92.50 81 VAL A CA 1
ATOM 675 C C . VAL A 1 81 ? 2.829 -9.751 8.202 1.00 92.50 81 VAL A C 1
ATOM 677 O O . VAL A 1 81 ? 2.404 -8.626 7.935 1.00 92.50 81 VAL A O 1
ATOM 680 N N . LYS A 1 82 ? 2.250 -10.516 9.131 1.00 95.44 82 LYS A N 1
ATOM 681 C CA . LYS A 1 82 ? 1.055 -10.081 9.867 1.00 95.44 82 LYS A CA 1
ATOM 682 C C . LYS A 1 82 ? 1.339 -8.844 10.708 1.00 95.44 82 LYS A C 1
ATOM 684 O O . LYS A 1 82 ? 0.477 -7.972 10.822 1.00 95.44 82 LYS A O 1
ATOM 689 N N . LYS A 1 83 ? 2.540 -8.756 11.281 1.00 94.75 83 LYS A N 1
ATOM 690 C CA . LYS A 1 83 ? 3.005 -7.603 12.045 1.00 94.75 83 LYS A CA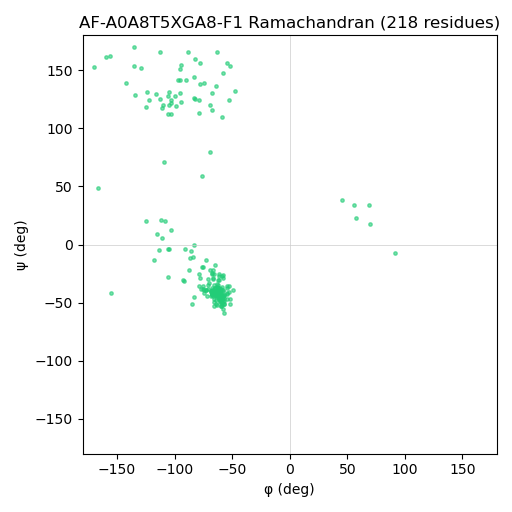 1
ATOM 691 C C . LYS A 1 83 ? 3.012 -6.354 11.170 1.00 94.75 83 LYS A C 1
ATOM 693 O O . LYS A 1 83 ? 2.394 -5.370 11.563 1.00 94.75 83 LYS A O 1
ATOM 698 N N . SER A 1 84 ? 3.594 -6.431 9.975 1.00 94.25 84 SER A N 1
ATOM 699 C CA . SER A 1 84 ? 3.648 -5.327 9.011 1.00 94.25 84 SER A CA 1
ATOM 700 C C . SER A 1 84 ? 2.256 -4.859 8.561 1.00 94.25 84 SER A C 1
ATOM 702 O O . SER A 1 84 ? 1.988 -3.656 8.509 1.00 94.25 84 SER A O 1
ATOM 704 N N . VAL A 1 85 ? 1.317 -5.788 8.325 1.00 97.06 85 VAL A N 1
ATOM 705 C CA . VAL A 1 85 ? -0.094 -5.450 8.038 1.00 97.06 85 VAL A CA 1
ATOM 706 C C . VAL A 1 85 ? -0.710 -4.660 9.194 1.00 97.06 85 VAL A C 1
ATOM 708 O O . VAL A 1 85 ? -1.280 -3.585 8.995 1.00 97.06 85 VAL A O 1
ATOM 711 N N . VAL A 1 86 ? -0.589 -5.179 10.419 1.00 97.69 86 VAL A N 1
ATOM 712 C CA . VAL A 1 86 ? -1.175 -4.553 11.612 1.00 97.69 86 VAL A CA 1
ATOM 713 C C . VAL A 1 86 ? -0.553 -3.184 11.879 1.00 97.69 86 VAL A C 1
ATOM 715 O O . VAL A 1 86 ? -1.281 -2.250 12.208 1.00 97.69 86 VAL A O 1
ATOM 718 N N . GLU A 1 87 ? 0.762 -3.044 11.728 1.00 96.31 87 GLU A N 1
ATOM 719 C CA . GLU A 1 87 ? 1.473 -1.786 11.954 1.00 96.31 87 GLU A CA 1
ATOM 720 C C . GLU A 1 87 ? 1.119 -0.722 10.917 1.00 96.31 87 GLU A C 1
ATOM 722 O O . GLU A 1 87 ? 0.856 0.410 11.321 1.00 96.31 87 GLU A O 1
ATOM 727 N N . SER A 1 88 ? 1.015 -1.074 9.629 1.00 97.31 88 SER A N 1
ATOM 728 C CA . SER A 1 88 ? 0.564 -0.129 8.596 1.00 97.31 88 SER A CA 1
ATOM 729 C C . SER A 1 88 ? -0.838 0.402 8.897 1.00 97.31 88 SER A C 1
ATOM 731 O O . SER A 1 88 ? -1.057 1.617 8.935 1.00 97.31 88 SER A O 1
ATOM 733 N N . VAL A 1 89 ? -1.791 -0.488 9.196 1.00 98.19 89 VAL A N 1
ATOM 734 C CA . VAL A 1 89 ? -3.167 -0.081 9.516 1.00 98.19 89 VAL A CA 1
ATOM 735 C C . VAL A 1 89 ? -3.210 0.744 10.804 1.00 98.19 89 VAL A C 1
ATOM 737 O O . VAL A 1 89 ? -3.878 1.777 10.859 1.00 98.19 89 VAL A O 1
ATOM 740 N N . LEU A 1 90 ? -2.487 0.327 11.846 1.00 97.38 90 LEU A N 1
ATOM 741 C CA . LEU A 1 90 ? -2.431 1.039 13.123 1.00 97.38 90 LEU A CA 1
ATOM 742 C C . LEU A 1 90 ? -1.826 2.439 12.960 1.00 97.38 90 LEU A C 1
ATOM 744 O O . LEU A 1 90 ? -2.346 3.403 13.525 1.00 97.38 90 LEU A O 1
ATOM 748 N N . TRP A 1 91 ? -0.763 2.574 12.167 1.00 96.94 91 TRP A N 1
ATOM 749 C CA . TRP A 1 91 ? -0.166 3.865 11.843 1.00 96.94 91 TRP A CA 1
ATOM 750 C C . TRP A 1 91 ? -1.162 4.773 11.123 1.00 96.94 91 TRP A C 1
ATOM 752 O O . TRP A 1 91 ? -1.323 5.929 11.524 1.00 96.94 91 TRP A O 1
ATOM 762 N N . ALA A 1 92 ? -1.883 4.244 10.129 1.00 97.62 92 ALA A N 1
ATOM 763 C CA . ALA A 1 92 ? -2.888 5.001 9.390 1.00 97.62 92 ALA A CA 1
ATOM 764 C C . ALA A 1 92 ? -3.984 5.546 10.317 1.00 97.62 92 ALA A C 1
ATOM 766 O O . ALA A 1 92 ? -4.353 6.716 10.234 1.00 97.62 92 ALA A O 1
ATOM 767 N N . LEU A 1 93 ? -4.466 4.719 11.248 1.00 97.00 93 LEU A N 1
ATOM 768 C CA . LEU A 1 93 ? -5.478 5.112 12.232 1.00 97.00 93 LEU A CA 1
ATOM 769 C C . LEU A 1 93 ? -4.954 6.157 13.229 1.00 97.00 93 LEU A C 1
ATOM 771 O O . LEU A 1 93 ? -5.664 7.105 13.563 1.00 97.00 93 LEU A O 1
ATOM 775 N N . ASN A 1 94 ? -3.704 6.027 13.680 1.00 96.31 94 ASN A N 1
ATOM 776 C CA . ASN A 1 94 ? -3.073 7.002 14.575 1.00 96.31 94 ASN A CA 1
ATOM 777 C C . ASN A 1 94 ? -2.828 8.364 13.905 1.00 96.31 94 ASN A C 1
ATOM 779 O O . ASN A 1 94 ? -2.794 9.380 14.595 1.00 96.31 94 ASN A O 1
ATOM 783 N N . ASN A 1 95 ? -2.693 8.394 12.577 1.00 96.50 95 ASN A N 1
ATOM 784 C CA . ASN A 1 95 ? -2.420 9.601 11.792 1.00 96.50 95 ASN A CA 1
ATOM 785 C C . ASN A 1 95 ? -3.607 10.011 10.906 1.00 96.50 95 ASN A C 1
ATOM 787 O O . ASN A 1 95 ? -3.437 10.754 9.938 1.00 96.50 95 ASN A O 1
ATOM 791 N N . PHE A 1 96 ? -4.816 9.549 11.243 1.00 95.81 96 PHE A N 1
ATOM 792 C CA . PHE A 1 96 ? -5.997 9.636 10.382 1.00 95.81 96 PHE A CA 1
ATOM 793 C C . PHE A 1 96 ? -6.296 11.057 9.876 1.00 95.81 96 PHE A C 1
ATOM 795 O O . PHE A 1 96 ? -6.600 11.256 8.700 1.00 95.81 96 PHE A O 1
ATOM 802 N N . GLU A 1 97 ? -6.150 12.060 10.747 1.00 94.44 97 GLU A N 1
ATOM 803 C CA . GLU A 1 97 ? -6.404 13.475 10.433 1.00 94.44 97 GLU A CA 1
ATOM 804 C C . GLU A 1 97 ? -5.491 14.028 9.325 1.00 94.44 97 GLU A C 1
ATOM 806 O O . GLU A 1 97 ? -5.873 14.959 8.615 1.00 94.44 97 GLU A O 1
ATOM 811 N N . TYR A 1 98 ? -4.304 13.443 9.145 1.00 95.38 98 TYR A N 1
ATOM 812 C CA . TYR A 1 98 ? -3.303 13.884 8.174 1.00 95.38 98 TYR A CA 1
ATOM 813 C C . TYR A 1 98 ? -3.215 12.981 6.941 1.00 95.38 98 TYR A C 1
ATOM 815 O O . TYR A 1 98 ? -2.491 13.321 6.006 1.00 95.38 98 TYR A O 1
ATOM 823 N N . LEU A 1 99 ? -3.961 11.870 6.891 1.00 94.94 99 LEU A N 1
ATOM 824 C CA . LEU A 1 99 ? -3.864 10.889 5.805 1.00 94.94 99 LEU A CA 1
ATOM 825 C C . LEU A 1 99 ? -4.042 11.506 4.416 1.00 94.94 99 LEU A C 1
ATOM 827 O O . LEU A 1 99 ? -3.217 11.259 3.544 1.00 94.94 99 LEU A O 1
ATOM 831 N N . ASN A 1 100 ? -5.055 12.354 4.213 1.00 95.44 100 ASN A N 1
ATOM 832 C CA . ASN A 1 100 ? -5.264 13.001 2.911 1.00 95.44 100 ASN A CA 1
ATOM 833 C C . ASN A 1 100 ? -4.070 13.877 2.510 1.00 95.44 100 ASN A C 1
ATOM 835 O O . ASN A 1 100 ? -3.600 13.779 1.386 1.00 95.44 100 ASN A O 1
ATOM 839 N N . LYS A 1 101 ? -3.503 14.646 3.449 1.00 96.44 101 LYS A N 1
ATOM 840 C CA . LYS A 1 101 ? -2.307 15.465 3.191 1.00 96.44 101 LYS A CA 1
ATOM 841 C C . LYS A 1 101 ? -1.103 14.601 2.801 1.00 96.44 101 LYS A C 1
ATOM 843 O O . LYS A 1 101 ? -0.278 15.009 1.986 1.00 96.44 101 LYS A O 1
ATOM 848 N N . HIS A 1 102 ? -0.966 13.430 3.415 1.00 95.44 102 HIS A N 1
ATOM 849 C CA . HIS A 1 102 ? 0.096 12.493 3.073 1.00 95.44 102 HIS A CA 1
ATOM 850 C C . HIS A 1 102 ? -0.098 11.886 1.683 1.00 95.44 102 HIS A C 1
ATOM 852 O O . HIS A 1 102 ? 0.867 11.805 0.925 1.00 95.44 102 HIS A O 1
ATOM 858 N N . VAL A 1 103 ? -1.336 11.541 1.323 1.00 96.19 103 VAL A N 1
ATOM 859 C CA . VAL A 1 103 ? -1.678 11.101 -0.032 1.00 96.19 103 VAL A CA 1
ATOM 860 C C . VAL A 1 103 ? -1.397 12.202 -1.048 1.00 96.19 103 VAL A C 1
ATOM 862 O O . VAL A 1 103 ? -0.694 11.921 -2.009 1.00 96.19 103 VAL A O 1
ATOM 865 N N . ASP A 1 104 ? -1.803 13.449 -0.799 1.00 96.81 104 ASP A N 1
ATOM 866 C CA . ASP A 1 104 ? -1.518 14.583 -1.691 1.00 96.81 104 ASP A CA 1
ATOM 867 C C . ASP A 1 104 ? -0.008 14.715 -1.972 1.00 96.81 104 ASP A C 1
ATOM 869 O O . ASP A 1 104 ? 0.408 14.872 -3.119 1.00 96.81 104 ASP A O 1
ATOM 873 N N . ARG A 1 105 ? 0.844 14.560 -0.945 1.00 96.81 105 ARG A N 1
ATOM 874 C CA . ARG A 1 105 ? 2.308 14.534 -1.122 1.00 96.81 105 ARG A CA 1
ATOM 875 C C . ARG A 1 105 ? 2.758 13.382 -2.028 1.00 96.81 105 ARG A C 1
ATOM 877 O O . ARG A 1 105 ? 3.633 13.581 -2.868 1.00 96.81 105 ARG A O 1
ATOM 884 N N . ILE A 1 106 ? 2.220 12.178 -1.833 1.00 97.06 106 ILE A N 1
ATOM 885 C CA . ILE A 1 106 ? 2.561 11.006 -2.655 1.00 97.06 106 ILE A CA 1
ATOM 886 C C . ILE A 1 106 ? 2.143 11.250 -4.112 1.00 97.06 106 ILE A C 1
ATOM 888 O O . ILE A 1 106 ? 2.936 11.003 -5.021 1.00 97.06 106 ILE A O 1
ATOM 892 N N . GLU A 1 107 ? 0.940 11.789 -4.339 1.00 96.50 107 GLU A N 1
ATOM 893 C CA . GLU A 1 107 ? 0.449 12.162 -5.670 1.00 96.50 107 GLU A CA 1
ATOM 894 C C . GLU A 1 107 ? 1.371 13.196 -6.334 1.00 96.50 107 GLU A C 1
ATOM 896 O O . GLU A 1 107 ? 1.759 13.024 -7.492 1.00 96.50 107 GLU A O 1
ATOM 901 N N . GLU A 1 108 ? 1.790 14.230 -5.596 1.00 96.25 108 GLU A N 1
ATOM 902 C CA . GLU A 1 108 ? 2.740 15.228 -6.090 1.00 96.25 108 GLU A CA 1
ATOM 903 C C . GLU A 1 108 ? 4.072 14.594 -6.504 1.00 96.25 108 GLU A C 1
ATOM 905 O O . GLU A 1 108 ? 4.574 14.893 -7.588 1.00 96.25 108 GLU A O 1
ATOM 910 N N . ILE A 1 109 ? 4.644 13.709 -5.683 1.00 94.88 109 ILE A N 1
ATOM 911 C CA . ILE A 1 109 ? 5.911 13.031 -5.992 1.00 94.88 109 ILE A CA 1
ATOM 912 C C . ILE A 1 109 ? 5.776 12.182 -7.259 1.00 94.88 109 ILE A C 1
ATOM 914 O O . ILE A 1 109 ? 6.608 12.296 -8.160 1.00 94.88 109 ILE A O 1
ATOM 918 N N . ILE A 1 110 ? 4.705 11.391 -7.367 1.00 94.62 110 ILE A N 1
ATOM 919 C CA . ILE A 1 110 ? 4.436 10.565 -8.550 1.00 94.62 110 ILE A CA 1
ATOM 920 C C . ILE A 1 110 ? 4.272 11.446 -9.797 1.00 94.62 110 ILE A C 1
ATOM 922 O O . ILE A 1 110 ? 4.833 11.137 -10.846 1.00 94.62 110 ILE A O 1
ATOM 926 N N . SER A 1 111 ? 3.571 12.577 -9.683 1.00 92.12 111 SER A N 1
ATOM 927 C CA . SER A 1 111 ? 3.318 13.496 -10.802 1.00 92.12 111 SER A CA 1
ATOM 928 C C . SER A 1 111 ? 4.565 14.207 -11.339 1.00 92.12 111 SER A C 1
ATOM 930 O O . SER A 1 111 ? 4.564 14.666 -12.480 1.00 92.12 111 SER A O 1
ATOM 932 N N . ARG A 1 112 ? 5.634 14.314 -10.535 1.00 92.25 112 ARG A N 1
ATOM 933 C CA . ARG A 1 112 ? 6.924 14.881 -10.973 1.00 92.25 112 ARG A CA 1
ATOM 934 C C . ARG A 1 112 ? 7.715 13.912 -11.848 1.00 92.25 112 ARG A C 1
ATOM 936 O O . ARG A 1 112 ? 8.611 14.347 -12.569 1.00 92.25 112 ARG A O 1
ATOM 943 N N . GLU A 1 113 ? 7.383 12.623 -11.785 1.00 90.69 113 GLU A N 1
ATOM 944 C CA . GLU A 1 113 ? 7.980 11.555 -12.592 1.00 90.69 113 GLU A CA 1
ATOM 945 C C . GLU A 1 113 ? 9.509 11.439 -12.440 1.00 90.69 113 GLU A C 1
ATOM 947 O O . GLU A 1 113 ? 10.194 10.922 -13.322 1.00 90.69 113 GLU A O 1
ATOM 952 N N . ASP A 1 114 ? 10.093 11.921 -11.339 1.00 89.00 114 ASP A N 1
ATOM 953 C CA . ASP A 1 114 ? 11.552 11.908 -11.173 1.00 89.00 114 ASP A CA 1
ATOM 954 C C . ASP A 1 114 ? 12.104 10.477 -11.081 1.00 89.00 114 ASP A C 1
ATOM 956 O O . ASP A 1 114 ? 13.148 10.181 -11.672 1.00 89.00 114 ASP A O 1
ATOM 960 N N . PHE A 1 115 ? 11.352 9.558 -10.466 1.00 87.25 115 PHE A N 1
ATOM 961 C CA . PHE A 1 115 ? 11.647 8.125 -10.476 1.00 87.25 115 PHE A CA 1
ATOM 962 C C . PHE A 1 115 ? 11.792 7.559 -11.899 1.00 87.25 115 PHE A C 1
ATOM 964 O O . PHE A 1 115 ? 12.697 6.765 -12.129 1.00 87.25 115 PHE A O 1
ATOM 971 N N . MET A 1 116 ? 11.024 8.039 -12.891 1.00 85.44 116 MET A N 1
ATOM 972 C CA . MET A 1 116 ? 11.143 7.589 -14.288 1.00 85.44 116 MET A CA 1
ATOM 973 C C . MET A 1 116 ? 12.530 7.853 -14.861 1.00 85.44 116 MET A C 1
ATOM 975 O O . MET A 1 116 ? 13.085 7.019 -15.576 1.00 85.44 116 MET A O 1
ATOM 979 N N . LYS A 1 117 ? 13.096 9.031 -14.574 1.00 82.25 117 LYS A N 1
ATOM 980 C CA . LYS A 1 117 ? 14.427 9.405 -15.071 1.00 82.25 117 LYS A CA 1
ATOM 981 C C . LYS A 1 117 ? 15.485 8.467 -14.502 1.00 82.25 117 LYS A C 1
ATOM 983 O O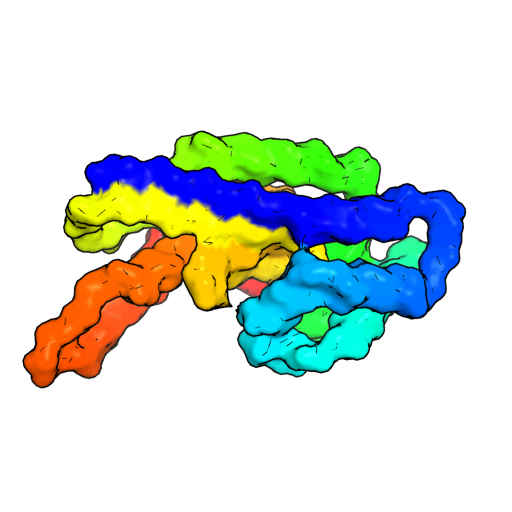 . LYS A 1 117 ? 16.382 8.055 -15.237 1.00 82.25 117 LYS A O 1
ATOM 988 N N . ASN A 1 118 ? 15.350 8.115 -13.224 1.00 77.19 118 ASN A N 1
ATOM 989 C CA . ASN A 1 118 ? 16.240 7.173 -12.554 1.00 77.19 118 ASN A CA 1
ATOM 990 C C . ASN A 1 118 ? 16.098 5.775 -13.156 1.00 77.19 118 ASN A C 1
ATOM 992 O O . ASN A 1 118 ? 17.095 5.210 -13.594 1.00 77.19 118 ASN A O 1
ATOM 996 N N . THR A 1 119 ? 14.873 5.273 -13.296 1.00 78.38 119 THR A N 1
ATOM 997 C CA . THR A 1 119 ? 14.591 3.957 -13.880 1.00 78.38 119 THR A CA 1
ATOM 998 C C . THR A 1 119 ? 15.156 3.825 -15.296 1.00 78.38 119 THR A C 1
ATOM 1000 O O . THR A 1 119 ? 15.887 2.879 -15.595 1.00 78.38 119 THR A O 1
ATOM 1003 N N . LEU A 1 120 ? 14.861 4.788 -16.176 1.00 76.56 120 LEU A N 1
ATOM 1004 C CA . LEU A 1 120 ? 15.222 4.737 -17.597 1.00 76.56 120 LEU A CA 1
ATOM 1005 C C . LEU A 1 120 ? 16.727 4.857 -17.853 1.00 76.56 120 LEU A C 1
ATOM 1007 O O . LEU A 1 120 ? 17.193 4.428 -18.905 1.00 76.56 120 LEU A O 1
ATOM 1011 N N . LYS A 1 121 ? 17.495 5.427 -16.917 1.00 72.12 121 LYS A N 1
ATOM 1012 C CA . LYS A 1 121 ? 18.957 5.531 -17.031 1.00 72.12 121 LYS A CA 1
ATOM 1013 C C . LYS A 1 121 ? 19.630 4.157 -17.115 1.00 72.12 121 LYS A C 1
ATOM 1015 O O . LYS A 1 121 ? 20.682 4.041 -17.741 1.00 72.12 121 LYS A O 1
ATOM 1020 N N . TYR A 1 122 ? 19.033 3.151 -16.482 1.00 65.88 122 TYR A N 1
ATOM 1021 C CA . TYR A 1 122 ? 19.609 1.815 -16.336 1.00 65.88 122 TYR A CA 1
ATOM 1022 C C . TYR A 1 122 ? 18.952 0.769 -17.242 1.00 65.88 122 TYR A C 1
ATOM 1024 O O . TYR A 1 122 ? 19.425 -0.359 -17.312 1.00 65.88 122 TYR A O 1
ATOM 1032 N N . LEU A 1 123 ? 17.905 1.140 -17.986 1.00 66.44 123 LEU A N 1
ATOM 1033 C CA . LEU A 1 123 ? 17.230 0.235 -18.912 1.00 66.44 123 LEU A CA 1
ATOM 1034 C C . LEU A 1 123 ? 17.755 0.373 -20.351 1.00 66.44 123 LEU A C 1
ATOM 1036 O O . LEU A 1 123 ? 18.151 1.465 -20.776 1.00 66.44 123 LEU A O 1
ATOM 1040 N N . PRO A 1 124 ? 17.708 -0.710 -21.155 1.00 62.00 124 PRO A N 1
ATOM 1041 C CA . PRO A 1 124 ? 17.910 -0.625 -22.597 1.00 62.00 124 PRO A CA 1
ATOM 1042 C C . PRO A 1 124 ? 16.956 0.388 -23.237 1.00 62.00 124 PRO A C 1
ATOM 1044 O O . PRO A 1 124 ? 15.873 0.664 -22.726 1.00 62.00 124 PRO A O 1
ATOM 1047 N N . LYS A 1 125 ? 17.325 0.929 -24.403 1.00 66.69 125 LYS A N 1
ATOM 1048 C CA . LYS A 1 125 ? 16.520 1.950 -25.086 1.00 66.69 125 LYS A CA 1
ATOM 1049 C C . LYS A 1 125 ? 15.106 1.436 -25.408 1.00 66.69 125 LYS A C 1
ATOM 1051 O O . LYS A 1 125 ? 14.926 0.631 -26.322 1.00 66.69 125 LYS A O 1
ATOM 1056 N N . ILE A 1 126 ? 14.110 1.971 -24.706 1.00 67.56 126 ILE A N 1
ATOM 1057 C CA . ILE A 1 126 ? 12.689 1.684 -24.922 1.00 67.56 126 ILE A CA 1
ATOM 1058 C C . ILE A 1 126 ? 12.164 2.545 -26.081 1.00 67.56 126 ILE A C 1
ATOM 1060 O O . ILE A 1 126 ? 12.298 3.770 -26.079 1.00 67.56 126 ILE A O 1
ATOM 1064 N N . ASN A 1 127 ? 11.571 1.902 -27.093 1.00 68.12 127 ASN A N 1
ATOM 1065 C CA . ASN A 1 127 ? 11.061 2.569 -28.303 1.00 68.12 127 ASN A CA 1
ATOM 1066 C C . ASN A 1 127 ? 9.523 2.570 -28.412 1.00 68.12 127 ASN A C 1
ATOM 1068 O O . ASN A 1 127 ? 8.992 3.002 -29.433 1.00 68.12 127 ASN A O 1
ATOM 1072 N N . TYR A 1 128 ? 8.814 2.100 -27.385 1.00 74.94 128 TYR A N 1
ATOM 1073 C CA . TYR A 1 128 ? 7.350 2.111 -27.299 1.00 74.94 128 TYR A CA 1
ATOM 1074 C C . TYR A 1 128 ? 6.876 3.070 -26.198 1.00 74.94 128 TYR A C 1
ATOM 1076 O O . TYR A 1 128 ? 7.685 3.545 -25.404 1.00 74.94 128 TYR A O 1
ATOM 1084 N N . ASP A 1 129 ? 5.589 3.414 -26.194 1.00 83.19 129 ASP A N 1
ATOM 1085 C CA . ASP A 1 129 ? 4.990 4.250 -25.148 1.00 83.19 129 ASP A CA 1
ATOM 1086 C C . ASP A 1 129 ? 4.742 3.420 -23.883 1.00 83.19 129 ASP A C 1
ATOM 1088 O O . ASP A 1 129 ? 4.295 2.279 -23.970 1.00 83.19 129 ASP A O 1
ATOM 1092 N N . ILE A 1 130 ? 5.036 3.987 -22.715 1.00 81.81 130 ILE A N 1
ATOM 1093 C CA . ILE A 1 130 ? 4.935 3.293 -21.428 1.00 81.81 130 ILE A CA 1
ATOM 1094 C C . ILE A 1 130 ? 3.670 3.773 -20.717 1.00 81.81 130 ILE A C 1
ATOM 1096 O O . ILE A 1 130 ? 3.510 4.970 -20.479 1.00 81.81 130 ILE A O 1
ATOM 1100 N N . GLU A 1 131 ? 2.794 2.840 -20.353 1.00 88.50 131 GLU A N 1
ATOM 1101 C CA . GLU A 1 131 ? 1.660 3.088 -19.464 1.00 88.50 131 GLU A CA 1
ATOM 1102 C C . GLU A 1 131 ? 1.921 2.387 -18.130 1.00 88.50 131 GLU A C 1
ATOM 1104 O O . GLU A 1 131 ? 2.121 1.174 -18.108 1.00 88.50 131 GLU A O 1
ATOM 1109 N N . ILE A 1 132 ? 1.960 3.156 -17.042 1.00 89.19 132 ILE A N 1
ATOM 1110 C CA . ILE A 1 132 ? 2.247 2.680 -15.684 1.00 89.19 132 ILE A CA 1
ATOM 1111 C C . ILE A 1 132 ? 0.981 2.829 -14.865 1.00 89.19 132 ILE A C 1
ATOM 1113 O O . ILE A 1 132 ? 0.423 3.922 -14.775 1.00 89.19 132 ILE A O 1
ATOM 1117 N N . ASN A 1 133 ? 0.543 1.739 -14.247 1.00 93.31 133 ASN A N 1
ATOM 1118 C CA . ASN A 1 133 ? -0.599 1.749 -13.345 1.00 93.31 133 ASN A CA 1
ATOM 1119 C C . ASN A 1 133 ? -0.094 1.645 -11.911 1.00 93.31 133 ASN A C 1
ATOM 1121 O O . ASN A 1 133 ? 0.549 0.658 -11.564 1.00 93.31 133 ASN A O 1
ATOM 1125 N N . ILE A 1 134 ? -0.394 2.648 -11.092 1.00 95.19 134 ILE A N 1
ATOM 1126 C CA . ILE A 1 134 ? -0.063 2.675 -9.668 1.00 95.19 134 ILE A CA 1
ATOM 1127 C C . ILE A 1 134 ? -1.376 2.689 -8.892 1.00 95.19 134 ILE A C 1
ATOM 1129 O O . ILE A 1 134 ? -2.252 3.504 -9.177 1.00 95.19 134 ILE A O 1
ATOM 1133 N N . ALA A 1 135 ? -1.531 1.797 -7.921 1.00 96.50 135 ALA A N 1
ATOM 1134 C CA . ALA A 1 135 ? -2.723 1.706 -7.094 1.00 96.50 135 ALA A CA 1
ATOM 1135 C C . ALA A 1 135 ? -2.358 1.862 -5.615 1.00 96.50 135 ALA A C 1
ATOM 1137 O O . ALA A 1 135 ? -1.526 1.125 -5.088 1.00 96.50 135 ALA A O 1
ATOM 1138 N N . LEU A 1 136 ? -2.993 2.835 -4.958 1.00 97.38 136 LEU A N 1
ATOM 1139 C CA . LEU A 1 136 ? -2.694 3.221 -3.584 1.00 97.38 136 LEU A CA 1
ATOM 1140 C C . LEU A 1 136 ? -3.697 2.601 -2.602 1.00 97.38 136 LEU A C 1
ATOM 1142 O O . LEU A 1 136 ? -4.916 2.764 -2.748 1.00 97.38 136 LEU A O 1
ATOM 1146 N N . TYR A 1 137 ? -3.173 1.934 -1.576 1.00 97.75 137 TYR A N 1
ATOM 1147 C CA . TYR A 1 137 ? -3.939 1.228 -0.548 1.00 97.75 137 TYR A CA 1
ATOM 1148 C C . TYR A 1 137 ? -3.390 1.510 0.854 1.00 97.75 137 TYR A C 1
ATOM 1150 O O . TYR A 1 137 ? -2.317 2.078 1.012 1.00 97.75 137 TYR A O 1
ATOM 1158 N N . ILE A 1 138 ? -4.134 1.084 1.872 1.00 97.81 138 ILE A N 1
ATOM 1159 C CA . ILE A 1 138 ? -3.594 0.789 3.204 1.00 97.81 138 ILE A CA 1
ATOM 1160 C C . ILE A 1 138 ? -3.706 -0.724 3.363 1.00 97.81 138 ILE A C 1
ATOM 1162 O O . ILE A 1 138 ? -4.824 -1.242 3.288 1.00 97.81 138 ILE A O 1
ATOM 1166 N N . PHE A 1 139 ? -2.593 -1.436 3.507 1.00 95.25 139 PHE A N 1
ATOM 1167 C CA . PHE A 1 139 ? -2.573 -2.896 3.593 1.00 95.25 139 PHE A CA 1
ATOM 1168 C C . PHE A 1 139 ? -1.362 -3.482 4.323 1.00 95.25 139 PHE A C 1
ATOM 1170 O O . PHE A 1 139 ? -1.557 -4.423 5.081 1.00 95.25 139 PHE A O 1
ATOM 1177 N N . MET A 1 140 ? -0.143 -2.986 4.111 1.00 94.62 140 MET A N 1
ATOM 1178 C CA . MET A 1 140 ? 1.096 -3.547 4.679 1.00 94.62 140 MET A CA 1
ATOM 1179 C C . MET A 1 140 ? 2.249 -2.579 4.424 1.00 94.62 140 MET A C 1
ATOM 1181 O O . MET A 1 140 ? 2.194 -1.885 3.421 1.00 94.62 140 MET A O 1
ATOM 1185 N N . TYR A 1 141 ? 3.307 -2.534 5.241 1.00 92.56 141 TYR A N 1
ATOM 1186 C CA . TYR A 1 141 ? 4.483 -1.728 4.887 1.00 92.56 141 TYR A CA 1
ATOM 1187 C C . TYR A 1 141 ? 5.246 -2.318 3.700 1.00 92.56 141 TYR A C 1
ATOM 1189 O O . TYR A 1 141 ? 6.226 -3.034 3.879 1.00 92.56 141 TYR A O 1
ATOM 1197 N N . ASN A 1 142 ? 4.744 -2.074 2.489 1.00 90.62 142 ASN A N 1
ATOM 1198 C CA . ASN A 1 142 ? 5.311 -2.622 1.273 1.00 90.62 142 ASN A CA 1
ATOM 1199 C C . ASN A 1 142 ? 4.903 -1.847 0.014 1.00 90.62 142 ASN A C 1
ATOM 1201 O O . ASN A 1 142 ? 3.891 -1.138 -0.026 1.00 90.62 142 ASN A O 1
ATOM 1205 N N . ALA A 1 143 ? 5.680 -2.064 -1.041 1.00 91.19 143 ALA A N 1
ATOM 1206 C CA . ALA A 1 143 ? 5.280 -1.852 -2.419 1.00 91.19 143 ALA A CA 1
ATOM 1207 C C . ALA A 1 143 ? 5.604 -3.116 -3.222 1.00 91.19 143 ALA A C 1
ATOM 1209 O O . ALA A 1 143 ? 6.485 -3.883 -2.849 1.00 91.19 143 ALA A O 1
ATOM 1210 N N . CYS A 1 144 ? 4.855 -3.379 -4.284 1.00 88.56 144 CYS A N 1
ATOM 1211 C CA . CYS A 1 144 ? 5.164 -4.498 -5.168 1.00 88.56 144 CYS A CA 1
ATOM 1212 C C . CYS A 1 144 ? 4.594 -4.276 -6.563 1.00 88.56 144 CYS A C 1
ATOM 1214 O O . CYS A 1 144 ? 3.618 -3.538 -6.737 1.00 88.56 144 CYS A O 1
ATOM 1216 N N . VAL A 1 145 ? 5.100 -5.025 -7.536 1.00 87.88 145 VAL A N 1
ATOM 1217 C CA . VAL A 1 145 ? 4.471 -5.161 -8.849 1.00 87.88 145 VAL A CA 1
ATOM 1218 C C . VAL A 1 145 ? 3.806 -6.514 -9.001 1.00 87.88 145 VAL A C 1
ATOM 1220 O O . VAL A 1 145 ? 4.444 -7.546 -8.843 1.00 87.88 145 VAL A O 1
ATOM 1223 N N . GLU A 1 146 ? 2.530 -6.502 -9.381 1.00 87.06 146 GLU A N 1
ATOM 1224 C CA . GLU A 1 146 ? 1.807 -7.714 -9.753 1.00 87.06 146 GLU A CA 1
ATOM 1225 C C . GLU A 1 146 ? 0.852 -7.437 -10.918 1.00 87.06 146 GLU A C 1
ATOM 1227 O O . GLU A 1 146 ? 0.186 -6.399 -10.953 1.00 87.06 146 GLU A O 1
ATOM 1232 N N . LYS A 1 147 ? 0.769 -8.367 -11.883 1.00 84.88 147 LYS A N 1
ATOM 1233 C CA . LYS A 1 147 ? -0.119 -8.278 -13.065 1.00 84.88 147 LYS A CA 1
ATOM 1234 C C . LYS A 1 147 ? -0.096 -6.899 -13.758 1.00 84.88 147 LYS A C 1
ATOM 1236 O O . LYS A 1 147 ? -1.134 -6.407 -14.205 1.00 84.88 147 LYS A O 1
ATOM 1241 N N . GLY A 1 148 ? 1.076 -6.265 -13.851 1.00 84.69 148 GLY A N 1
ATOM 1242 C CA . GLY A 1 148 ? 1.226 -4.946 -14.478 1.00 84.69 148 GLY A CA 1
ATOM 1243 C C . GLY A 1 148 ? 0.571 -3.803 -13.694 1.00 84.69 148 GLY A C 1
ATOM 1244 O O . GLY A 1 148 ? 0.044 -2.860 -14.292 1.00 84.69 148 GLY A O 1
ATOM 1245 N N . VAL A 1 149 ? 0.579 -3.879 -12.361 1.00 90.44 149 VAL A N 1
ATOM 1246 C CA . VAL A 1 149 ? 0.175 -2.799 -11.453 1.00 90.44 149 VAL A CA 1
ATOM 1247 C C . VAL A 1 149 ? 1.204 -2.679 -10.334 1.00 90.44 149 VAL A C 1
ATOM 1249 O O . VAL A 1 149 ? 1.513 -3.667 -9.675 1.00 90.44 149 VAL A O 1
ATOM 1252 N N . VAL A 1 150 ? 1.699 -1.465 -10.098 1.00 92.94 150 VAL A N 1
ATOM 1253 C CA . VAL A 1 150 ? 2.457 -1.124 -8.890 1.00 92.94 150 VAL A CA 1
ATOM 1254 C C . VAL A 1 150 ? 1.452 -0.911 -7.760 1.00 92.94 150 VAL A C 1
ATOM 1256 O O . VAL A 1 150 ? 0.649 0.023 -7.800 1.00 92.94 150 VAL A O 1
ATOM 1259 N N . VAL A 1 151 ? 1.457 -1.782 -6.762 1.00 94.94 151 VAL A N 1
ATOM 1260 C CA . VAL A 1 151 ? 0.641 -1.660 -5.552 1.00 94.94 151 VAL A CA 1
ATOM 1261 C C . VAL A 1 151 ? 1.491 -0.974 -4.491 1.00 94.94 151 VAL A C 1
ATOM 1263 O O . VAL A 1 151 ? 2.570 -1.457 -4.165 1.00 94.94 151 VAL A O 1
ATOM 1266 N N . LEU A 1 152 ? 1.021 0.158 -3.969 1.00 96.50 152 LEU A N 1
ATOM 1267 C CA . LEU A 1 152 ? 1.752 0.967 -2.995 1.00 96.50 152 LEU A CA 1
ATOM 1268 C C . LEU A 1 152 ? 0.919 1.172 -1.732 1.00 96.50 152 LEU A C 1
ATOM 1270 O O . LEU A 1 152 ? -0.247 1.571 -1.803 1.00 96.50 152 LEU A O 1
ATOM 1274 N N . ASP A 1 153 ? 1.521 0.927 -0.572 1.00 97.25 153 ASP A N 1
ATOM 1275 C CA . ASP A 1 153 ? 0.917 1.265 0.711 1.00 97.25 153 ASP A CA 1
ATOM 1276 C C . ASP A 1 153 ? 1.166 2.736 1.059 1.00 97.25 153 ASP A C 1
ATOM 1278 O O . ASP A 1 153 ? 2.301 3.217 1.060 1.00 97.25 153 ASP A O 1
ATOM 1282 N N . ALA A 1 154 ? 0.097 3.475 1.352 1.00 97.25 154 ALA A N 1
ATOM 1283 C CA . ALA A 1 154 ? 0.199 4.896 1.653 1.00 97.25 154 ALA A CA 1
ATOM 1284 C C . ALA A 1 154 ? 0.867 5.166 3.008 1.00 97.25 154 ALA A C 1
ATOM 1286 O O . ALA A 1 154 ? 1.571 6.170 3.133 1.00 97.25 154 ALA A O 1
ATOM 1287 N N . SER A 1 155 ? 0.683 4.299 4.011 1.00 95.44 155 SER A N 1
ATOM 1288 C CA . SER A 1 155 ? 1.342 4.458 5.315 1.00 95.44 155 SER A CA 1
ATOM 1289 C C . SER A 1 155 ? 2.851 4.334 5.145 1.00 95.44 155 SER A C 1
ATOM 1291 O O . SER A 1 155 ? 3.605 5.200 5.582 1.00 95.44 155 SER A O 1
ATOM 1293 N N . PHE A 1 156 ? 3.281 3.304 4.423 1.00 95.19 156 PHE A N 1
ATOM 1294 C CA . PHE A 1 156 ? 4.669 3.053 4.084 1.00 95.19 156 PHE A CA 1
ATOM 1295 C C . PHE A 1 156 ? 5.285 4.216 3.318 1.00 95.19 156 PHE A C 1
ATOM 1297 O O . PHE A 1 156 ? 6.253 4.814 3.777 1.00 95.19 156 PHE A O 1
ATOM 1304 N N . ALA A 1 157 ? 4.669 4.613 2.201 1.00 95.25 157 ALA A N 1
ATOM 1305 C CA . ALA A 1 157 ? 5.147 5.709 1.363 1.00 95.25 157 ALA A CA 1
ATOM 1306 C C . ALA A 1 157 ? 5.256 7.041 2.127 1.00 95.25 157 ALA A C 1
ATOM 1308 O O . ALA A 1 157 ? 6.091 7.891 1.808 1.00 95.25 157 ALA A O 1
ATOM 1309 N N . THR A 1 158 ? 4.429 7.229 3.157 1.00 94.06 158 THR A N 1
ATOM 1310 C CA . THR A 1 158 ? 4.483 8.415 4.012 1.00 94.06 158 THR A CA 1
ATOM 1311 C C . THR A 1 158 ? 5.706 8.441 4.920 1.00 94.06 158 THR A C 1
ATOM 1313 O O . THR A 1 158 ? 6.250 9.516 5.174 1.00 94.06 158 THR A O 1
ATOM 1316 N N . LEU A 1 159 ? 6.143 7.278 5.401 1.00 91.88 159 LEU A N 1
ATOM 1317 C CA . LEU A 1 159 ? 7.310 7.151 6.272 1.00 91.88 159 LEU A CA 1
ATOM 1318 C C . LEU A 1 159 ? 8.634 7.364 5.523 1.00 91.88 159 LEU A C 1
ATOM 1320 O O . LEU A 1 159 ? 9.669 7.569 6.154 1.00 91.88 159 LEU A O 1
ATOM 1324 N N . LEU A 1 160 ? 8.596 7.363 4.190 1.00 91.88 160 LEU A N 1
ATOM 1325 C CA . LEU A 1 160 ? 9.749 7.588 3.328 1.00 91.88 160 LEU A CA 1
ATOM 1326 C C . LEU A 1 160 ? 9.932 9.072 3.002 1.00 91.88 160 LEU A C 1
ATOM 1328 O O . LEU A 1 160 ? 8.974 9.799 2.719 1.00 91.88 160 LEU A O 1
ATOM 1332 N N . SER A 1 161 ? 11.189 9.516 2.951 1.00 91.94 161 SER A N 1
ATOM 1333 C CA . SER A 1 161 ? 11.553 10.800 2.342 1.00 91.94 161 SER A CA 1
ATOM 1334 C C . SER A 1 161 ? 11.239 10.824 0.839 1.00 91.94 161 SER A C 1
ATOM 1336 O O . SER A 1 161 ? 11.016 9.787 0.217 1.00 91.94 161 SER A O 1
ATOM 1338 N N . ASP A 1 162 ? 11.235 12.010 0.222 1.00 91.56 162 ASP A N 1
ATOM 1339 C CA . ASP A 1 162 ? 10.979 12.138 -1.222 1.00 91.56 162 ASP A CA 1
ATOM 1340 C C . ASP A 1 162 ? 12.007 11.346 -2.054 1.00 91.56 162 ASP A C 1
ATOM 1342 O O . ASP A 1 162 ? 11.643 10.742 -3.061 1.00 91.56 162 ASP A O 1
ATOM 1346 N N . SER A 1 163 ? 13.277 11.311 -1.620 1.00 88.81 163 SER A N 1
ATOM 1347 C CA . SER A 1 163 ? 14.336 10.519 -2.270 1.00 88.81 163 SER A CA 1
ATOM 1348 C C . SER A 1 163 ? 14.032 9.026 -2.186 1.00 88.81 163 SER A C 1
ATOM 1350 O O . SER A 1 163 ? 13.983 8.348 -3.209 1.00 88.81 163 SER A O 1
ATOM 1352 N N . GLN A 1 164 ? 13.733 8.544 -0.978 1.00 88.56 164 GLN A N 1
ATOM 1353 C CA . GLN A 1 164 ? 13.431 7.138 -0.710 1.00 88.56 164 GLN A CA 1
ATOM 1354 C C . GLN A 1 164 ? 12.177 6.658 -1.445 1.00 88.56 164 GLN A C 1
ATOM 1356 O O . GLN A 1 164 ? 12.163 5.551 -1.974 1.00 88.56 164 GLN A O 1
ATOM 1361 N N . LEU A 1 165 ? 11.137 7.491 -1.547 1.00 91.75 165 LEU A N 1
ATOM 1362 C CA . LEU A 1 165 ? 9.944 7.130 -2.309 1.00 91.75 165 LEU A CA 1
ATOM 1363 C C . LEU A 1 165 ? 10.229 7.064 -3.817 1.00 91.75 165 LEU A C 1
ATOM 1365 O O . LEU A 1 165 ? 9.762 6.146 -4.484 1.00 91.75 165 LEU A O 1
ATOM 1369 N N . ASN A 1 166 ? 11.019 7.992 -4.368 1.00 90.19 166 ASN A N 1
ATOM 1370 C CA . ASN A 1 166 ? 11.431 7.913 -5.775 1.00 90.19 166 ASN A CA 1
ATOM 1371 C C . ASN A 1 166 ? 12.322 6.692 -6.051 1.00 90.19 166 ASN A C 1
ATOM 1373 O O . ASN A 1 166 ? 12.204 6.078 -7.109 1.00 90.19 166 ASN A O 1
ATOM 1377 N N . ALA A 1 167 ? 13.200 6.346 -5.111 1.00 85.00 167 ALA A N 1
ATOM 1378 C CA . ALA A 1 167 ? 14.014 5.137 -5.142 1.00 85.00 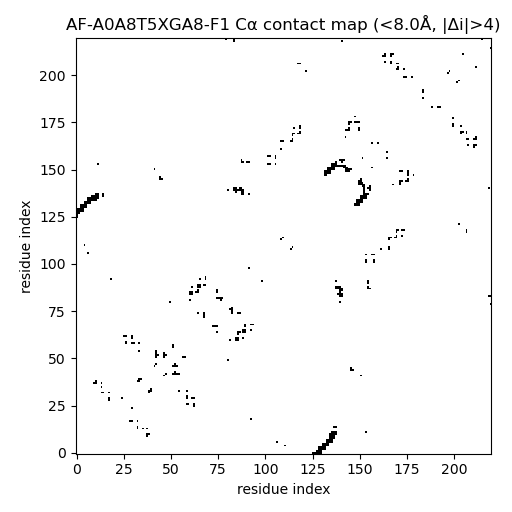167 ALA A CA 1
ATOM 1379 C C . ALA A 1 167 ? 13.143 3.873 -5.176 1.00 85.00 167 ALA A C 1
ATOM 13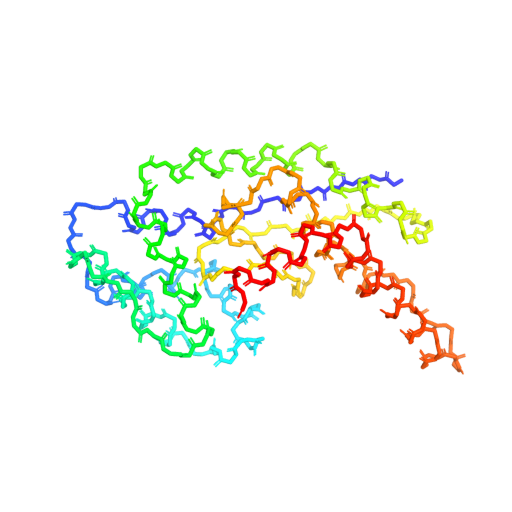81 O O . ALA A 1 167 ? 13.263 3.078 -6.107 1.00 85.00 167 ALA A O 1
ATOM 1382 N N . LEU A 1 168 ? 12.203 3.745 -4.234 1.00 88.12 168 LEU A N 1
ATOM 1383 C CA . LEU A 1 168 ? 11.255 2.632 -4.169 1.00 88.12 168 LEU A CA 1
ATOM 1384 C C . LEU A 1 168 ? 10.426 2.515 -5.455 1.00 88.12 168 LEU A C 1
ATOM 1386 O O . LEU A 1 168 ? 10.349 1.449 -6.053 1.00 88.12 168 LEU A O 1
ATOM 1390 N N . LEU A 1 169 ? 9.849 3.619 -5.935 1.00 90.44 169 LEU A N 1
ATOM 1391 C CA . LEU A 1 169 ? 9.078 3.619 -7.182 1.00 90.44 169 LEU A CA 1
ATOM 1392 C C . LEU A 1 169 ? 9.934 3.237 -8.393 1.00 90.44 169 LEU A C 1
ATOM 1394 O O . LEU A 1 169 ? 9.435 2.584 -9.306 1.00 90.44 169 LEU A O 1
ATOM 1398 N N . SER A 1 170 ? 11.213 3.623 -8.414 1.00 86.62 170 SER A N 1
ATOM 1399 C CA . SER A 1 170 ? 12.136 3.206 -9.469 1.00 86.62 170 SER A CA 1
ATOM 1400 C C . SER A 1 170 ? 12.439 1.710 -9.405 1.00 86.62 170 SER A C 1
ATOM 1402 O O . SER A 1 170 ? 12.505 1.078 -10.458 1.00 86.62 170 SER A O 1
ATOM 1404 N N . HIS A 1 171 ? 12.607 1.159 -8.199 1.00 83.94 171 HIS A N 1
ATOM 1405 C CA . HIS A 1 171 ? 12.798 -0.274 -7.975 1.00 83.94 171 HIS A CA 1
ATOM 1406 C C . HIS A 1 171 ? 11.592 -1.065 -8.499 1.00 83.94 171 HIS A C 1
ATOM 1408 O O . HIS A 1 171 ? 11.741 -1.924 -9.367 1.00 83.94 171 HIS A O 1
ATOM 1414 N N . GLU A 1 172 ? 10.378 -0.697 -8.079 1.00 85.19 172 GLU A N 1
ATOM 1415 C CA . GLU A 1 172 ? 9.157 -1.350 -8.561 1.00 85.19 172 GLU A CA 1
ATOM 1416 C C . GLU A 1 172 ? 8.991 -1.203 -10.075 1.00 85.19 172 GLU A C 1
ATOM 1418 O O . GLU A 1 172 ? 8.620 -2.142 -10.778 1.00 85.19 172 GLU A O 1
ATOM 1423 N N . LEU A 1 173 ? 9.317 -0.039 -10.634 1.00 83.81 173 LEU A N 1
ATOM 1424 C CA . LEU A 1 173 ? 9.193 0.169 -12.069 1.00 83.81 173 LEU A CA 1
ATOM 1425 C C . LEU A 1 173 ? 10.173 -0.693 -12.885 1.00 83.81 173 LEU A C 1
ATOM 1427 O O . LEU A 1 173 ? 9.846 -1.065 -14.015 1.00 83.81 173 LEU A O 1
ATOM 1431 N N . HIS A 1 174 ? 11.339 -1.057 -12.344 1.00 78.88 174 HIS A N 1
ATOM 1432 C CA . HIS A 1 174 ? 12.212 -2.050 -12.982 1.00 78.88 174 HIS A CA 1
ATOM 1433 C C . HIS A 1 174 ? 11.531 -3.419 -13.073 1.00 78.88 174 HIS A C 1
ATOM 1435 O O . HIS A 1 174 ? 11.519 -4.003 -14.160 1.00 78.88 174 HIS A O 1
ATOM 1441 N N . HIS A 1 175 ? 10.855 -3.877 -12.014 1.00 76.50 175 HIS A N 1
ATOM 1442 C CA . HIS A 1 175 ? 10.050 -5.109 -12.055 1.00 76.50 175 HIS A CA 1
ATOM 1443 C C . HIS A 1 175 ? 8.883 -5.007 -13.044 1.00 76.50 175 HIS A C 1
ATOM 1445 O O . HIS A 1 175 ? 8.666 -5.904 -13.856 1.00 76.50 175 HIS A O 1
ATOM 1451 N N . TYR A 1 176 ? 8.189 -3.870 -13.072 1.00 78.44 176 TYR A N 1
ATOM 1452 C CA . TYR A 1 176 ? 7.104 -3.612 -14.024 1.00 78.44 176 TYR A CA 1
ATOM 1453 C C . TYR A 1 176 ? 7.556 -3.663 -15.483 1.00 78.44 176 TYR A C 1
ATOM 1455 O O . TYR A 1 176 ? 6.867 -4.194 -16.359 1.00 78.44 176 TYR A O 1
ATOM 1463 N N . LEU A 1 177 ? 8.707 -3.064 -15.782 1.00 75.12 177 LEU A N 1
ATOM 1464 C CA . LEU A 1 177 ? 9.224 -3.001 -17.142 1.00 75.12 177 LEU A CA 1
ATOM 1465 C C . LEU A 1 177 ? 9.883 -4.317 -17.558 1.00 75.12 177 LEU A C 1
ATOM 1467 O O . LEU A 1 177 ? 9.863 -4.623 -18.751 1.00 75.12 177 LEU A O 1
ATOM 1471 N N . LYS A 1 178 ? 10.381 -5.128 -16.615 1.00 67.38 178 LYS A N 1
ATOM 1472 C CA . LYS A 1 178 ? 10.892 -6.485 -16.866 1.00 67.38 178 LYS A CA 1
ATOM 1473 C C . LYS A 1 178 ? 9.840 -7.375 -17.523 1.00 67.38 178 LYS A C 1
ATOM 1475 O O . LYS A 1 178 ? 10.141 -7.995 -18.541 1.00 67.38 178 LYS A O 1
ATOM 1480 N N . ASP A 1 179 ? 8.606 -7.360 -17.024 1.00 59.62 179 ASP A N 1
ATOM 1481 C CA . ASP A 1 179 ? 7.503 -8.145 -17.599 1.00 59.62 179 ASP A CA 1
ATOM 1482 C C . ASP A 1 179 ? 7.124 -7.706 -19.026 1.00 59.62 179 ASP A C 1
ATOM 1484 O O . ASP A 1 179 ? 6.492 -8.458 -19.772 1.00 59.62 179 ASP A O 1
ATOM 1488 N N . ASN A 1 180 ? 7.540 -6.498 -19.428 1.00 57.56 180 ASN A N 1
ATOM 1489 C CA . ASN A 1 180 ? 7.166 -5.852 -20.687 1.00 57.56 180 ASN A CA 1
ATOM 1490 C C . ASN A 1 180 ? 8.333 -5.656 -21.683 1.00 57.56 180 ASN A C 1
ATOM 1492 O O . ASN A 1 180 ? 8.100 -5.212 -22.810 1.00 57.56 180 ASN A O 1
ATOM 1496 N N . CYS A 1 181 ? 9.578 -5.979 -21.314 1.00 55.12 181 CYS A N 1
ATOM 1497 C CA . CYS A 1 181 ? 10.743 -5.883 -22.201 1.00 55.12 181 CYS A CA 1
ATOM 1498 C C . CYS A 1 181 ? 10.875 -7.109 -23.130 1.00 55.12 181 CYS A C 1
ATOM 1500 O O . CYS A 1 181 ? 10.301 -8.170 -22.888 1.00 55.12 181 CYS A O 1
ATOM 1502 N N . GLN A 1 182 ? 11.616 -6.961 -24.241 1.00 49.91 182 GLN A N 1
ATOM 1503 C CA . GLN A 1 182 ? 11.795 -8.020 -25.249 1.00 49.91 182 GLN A CA 1
ATOM 1504 C C . GLN A 1 182 ? 12.268 -9.338 -24.621 1.00 49.91 182 GLN A C 1
ATOM 1506 O O . GLN A 1 182 ? 13.319 -9.387 -23.985 1.00 49.91 182 GLN A O 1
ATOM 1511 N N . LYS A 1 183 ? 11.513 -10.416 -24.875 1.00 52.94 183 LYS A N 1
ATOM 1512 C CA . LYS A 1 183 ? 11.899 -11.778 -24.495 1.00 52.94 183 LYS A CA 1
ATOM 1513 C C . LYS A 1 183 ? 13.256 -12.149 -25.120 1.00 52.94 183 LYS A C 1
ATOM 1515 O O . LYS A 1 183 ? 13.543 -11.697 -26.235 1.00 52.94 183 LYS A O 1
ATOM 1520 N N . PRO A 1 184 ? 14.076 -12.976 -24.446 1.00 50.56 184 PRO A N 1
ATOM 1521 C CA . PRO A 1 184 ? 15.336 -13.463 -24.996 1.00 50.56 184 PRO A CA 1
ATOM 1522 C C . PRO A 1 184 ? 15.175 -14.079 -26.388 1.00 50.56 184 PRO A C 1
ATOM 1524 O O . PRO A 1 184 ? 14.119 -14.611 -26.729 1.00 50.56 184 PRO A O 1
ATOM 1527 N N . LYS A 1 185 ? 16.250 -14.061 -27.183 1.00 49.75 185 LYS A N 1
ATOM 1528 C CA . LYS A 1 185 ? 16.310 -14.869 -28.410 1.00 49.75 185 LYS A CA 1
ATOM 1529 C C . LYS A 1 185 ? 16.275 -16.357 -28.041 1.00 49.75 185 LYS A C 1
ATOM 1531 O O . LYS A 1 185 ? 16.999 -16.766 -27.130 1.00 49.75 185 LYS A O 1
ATOM 1536 N N . GLU A 1 186 ? 15.489 -17.141 -28.783 1.00 45.94 186 GLU A N 1
ATOM 1537 C CA . GLU A 1 186 ? 15.403 -18.602 -28.627 1.00 45.94 186 GLU A CA 1
ATOM 1538 C C . GLU A 1 186 ? 16.806 -19.233 -28.548 1.00 45.94 186 GLU A C 1
ATOM 1540 O O . GLU A 1 186 ? 17.693 -18.919 -29.347 1.00 45.94 186 GLU A O 1
ATOM 1545 N N . GLY A 1 187 ? 17.010 -20.113 -27.563 1.00 50.50 187 GLY A N 1
ATOM 1546 C CA . GLY A 1 187 ? 18.267 -20.845 -27.344 1.00 50.50 187 GLY A CA 1
ATOM 1547 C C . GLY A 1 187 ? 19.282 -20.184 -26.399 1.00 50.50 187 GLY A C 1
ATOM 1548 O O . GLY A 1 187 ? 20.262 -20.828 -26.037 1.00 50.50 187 GLY A O 1
ATOM 1549 N N . TYR A 1 188 ? 19.046 -18.943 -25.956 1.00 50.84 188 TYR A N 1
ATOM 1550 C CA . TYR A 1 188 ? 19.867 -18.243 -24.947 1.00 50.84 188 TYR A CA 1
ATOM 1551 C C . TYR A 1 188 ? 19.044 -17.738 -23.755 1.00 50.84 188 TYR A C 1
ATOM 1553 O O . TYR A 1 188 ? 19.465 -16.826 -23.038 1.00 50.84 188 TYR A O 1
ATOM 1561 N N . GLU A 1 189 ? 17.859 -18.306 -23.552 1.00 55.31 189 GLU A N 1
ATOM 1562 C CA . GLU A 1 189 ? 16.876 -17.850 -22.568 1.00 55.31 189 GLU A CA 1
ATOM 1563 C C . GLU A 1 189 ? 17.443 -17.834 -21.148 1.00 55.31 189 GLU A C 1
ATOM 1565 O O . GLU A 1 189 ? 17.325 -16.822 -20.469 1.00 55.31 189 GLU A O 1
ATOM 1570 N N . GLU A 1 190 ? 18.152 -18.880 -20.726 1.00 48.25 190 GLU A N 1
ATOM 1571 C CA . GLU A 1 190 ? 18.707 -18.967 -19.368 1.00 48.25 190 GLU A CA 1
ATOM 1572 C C . GLU A 1 190 ? 19.817 -17.937 -19.106 1.00 48.25 190 GLU A C 1
ATOM 1574 O O . GLU A 1 190 ? 19.818 -17.283 -18.069 1.00 48.25 190 GLU A O 1
ATOM 1579 N N . ILE A 1 191 ? 20.733 -17.731 -20.058 1.00 49.78 191 ILE A N 1
ATOM 1580 C CA . ILE A 1 191 ? 21.868 -16.800 -19.910 1.00 49.78 191 ILE A CA 1
ATOM 1581 C C . ILE A 1 191 ? 21.402 -15.344 -20.011 1.00 49.78 191 ILE A C 1
ATOM 1583 O O . ILE A 1 191 ? 21.868 -14.491 -19.260 1.00 49.78 191 ILE A O 1
ATOM 1587 N N . THR A 1 192 ? 20.465 -15.056 -20.915 1.00 51.94 192 THR A N 1
ATOM 1588 C CA . THR A 1 192 ? 19.931 -13.699 -21.102 1.00 51.94 192 THR A CA 1
ATOM 1589 C C . THR A 1 192 ? 19.012 -13.315 -19.946 1.00 51.94 192 THR A C 1
ATOM 1591 O O . THR A 1 192 ? 19.100 -12.193 -19.464 1.00 51.94 192 THR A O 1
ATOM 1594 N N . ASN A 1 193 ? 18.194 -14.247 -19.440 1.00 50.62 193 ASN A N 1
ATOM 1595 C CA . ASN A 1 193 ? 17.390 -14.019 -18.239 1.00 50.62 193 ASN A CA 1
ATOM 1596 C C . ASN A 1 193 ? 18.262 -13.894 -16.987 1.00 50.62 193 ASN A C 1
ATOM 1598 O O . ASN A 1 193 ? 17.962 -13.055 -16.151 1.00 50.62 193 ASN A O 1
ATOM 1602 N N . ALA A 1 194 ? 19.345 -14.668 -16.855 1.00 47.94 194 ALA A N 1
ATOM 1603 C CA . ALA A 1 194 ? 20.262 -14.552 -15.722 1.00 47.94 194 ALA A CA 1
ATOM 1604 C C . ALA A 1 194 ? 21.048 -13.232 -15.737 1.00 47.94 194 ALA A C 1
ATOM 1606 O O . ALA A 1 194 ? 21.137 -12.581 -14.703 1.00 47.94 194 ALA A O 1
ATOM 1607 N N . LEU A 1 195 ? 21.576 -12.807 -16.893 1.00 51.41 195 LEU A N 1
ATOM 1608 C CA . LEU A 1 195 ? 22.252 -11.511 -17.037 1.00 51.41 195 LEU A CA 1
ATOM 1609 C C . LEU A 1 195 ? 21.287 -10.353 -16.798 1.00 51.41 195 LEU A C 1
ATOM 1611 O O . LEU A 1 195 ? 21.609 -9.458 -16.034 1.00 51.41 195 LEU A O 1
ATOM 1615 N N . PHE A 1 196 ? 20.083 -10.412 -17.361 1.00 51.91 196 PHE A N 1
ATOM 1616 C CA . PHE A 1 196 ? 19.074 -9.377 -17.168 1.00 51.91 196 PHE A CA 1
ATOM 1617 C C . PHE A 1 196 ? 18.483 -9.380 -15.748 1.00 51.91 196 PHE A C 1
ATOM 1619 O O . PHE A 1 196 ? 18.107 -8.326 -15.258 1.00 51.91 196 PHE A O 1
ATOM 1626 N N . ALA A 1 197 ? 18.405 -10.522 -15.055 1.00 49.97 197 ALA A N 1
ATOM 1627 C CA . ALA A 1 197 ? 17.996 -10.599 -13.648 1.00 49.97 197 ALA A CA 1
ATOM 1628 C C . ALA A 1 197 ? 19.095 -10.099 -12.699 1.00 49.97 197 ALA A C 1
ATOM 1630 O O . ALA A 1 197 ? 18.794 -9.348 -11.781 1.00 49.97 197 ALA A O 1
ATOM 1631 N N . LEU A 1 198 ? 20.362 -10.449 -12.952 1.00 49.19 198 LEU A N 1
ATOM 1632 C CA . LEU A 1 198 ? 21.520 -9.880 -12.251 1.00 49.19 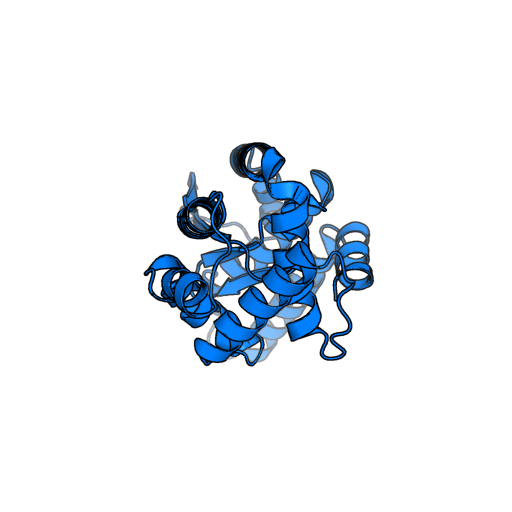198 LEU A CA 1
ATOM 1633 C C . LEU A 1 198 ? 21.631 -8.371 -12.491 1.00 49.19 198 LEU A C 1
ATOM 1635 O O . LEU A 1 198 ? 21.979 -7.629 -11.579 1.00 49.19 198 LEU A O 1
ATOM 1639 N N . GLU A 1 199 ? 21.312 -7.919 -13.704 1.00 50.75 199 GLU A N 1
ATOM 1640 C CA . GLU A 1 199 ? 21.237 -6.505 -14.047 1.00 50.75 199 GLU A CA 1
ATOM 1641 C C . GLU A 1 199 ? 20.008 -5.838 -13.431 1.00 50.75 199 GLU A C 1
ATOM 1643 O O . GLU A 1 199 ? 20.162 -4.740 -12.950 1.00 50.75 199 GLU A O 1
ATOM 1648 N N . ASN A 1 200 ? 18.818 -6.443 -13.354 1.00 49.59 200 ASN A N 1
ATOM 1649 C CA . ASN A 1 200 ? 17.637 -5.758 -12.802 1.00 49.59 200 ASN A CA 1
ATOM 1650 C C . ASN A 1 200 ? 17.541 -5.808 -11.281 1.00 49.59 200 ASN A C 1
ATOM 1652 O O . ASN A 1 200 ? 17.283 -4.770 -10.702 1.00 49.59 200 ASN A O 1
ATOM 1656 N N . GLU A 1 201 ? 17.761 -6.943 -10.618 1.00 52.75 201 GLU A N 1
ATOM 1657 C CA . GLU A 1 201 ? 17.794 -6.973 -9.144 1.00 52.75 201 GLU A CA 1
ATOM 1658 C C . GLU A 1 201 ? 19.013 -6.180 -8.658 1.00 52.75 201 GLU A C 1
ATOM 1660 O O . GLU A 1 201 ? 18.902 -5.286 -7.828 1.00 52.75 201 GLU A O 1
ATOM 1665 N N . GLY A 1 202 ? 20.166 -6.398 -9.302 1.00 49.94 202 GLY A N 1
ATOM 1666 C CA . GLY A 1 202 ? 21.383 -5.645 -9.027 1.00 49.94 202 GLY A CA 1
ATOM 1667 C C . GLY A 1 202 ? 21.270 -4.154 -9.348 1.00 49.94 202 GLY A C 1
ATOM 1668 O O . GLY A 1 202 ? 21.752 -3.356 -8.559 1.00 49.94 202 GLY A O 1
ATOM 1669 N N . MET A 1 203 ? 20.649 -3.727 -10.457 1.00 51.62 203 MET A N 1
ATOM 1670 C CA . MET A 1 203 ? 20.474 -2.297 -10.768 1.00 51.62 203 MET A CA 1
ATOM 1671 C C . MET A 1 203 ? 19.330 -1.659 -9.994 1.00 51.62 203 MET A C 1
ATOM 1673 O O . MET A 1 203 ? 19.488 -0.504 -9.619 1.00 51.62 203 MET A O 1
ATOM 1677 N N . ALA A 1 204 ? 18.220 -2.350 -9.735 1.00 52.12 204 ALA A N 1
ATOM 1678 C CA . ALA A 1 204 ? 17.137 -1.834 -8.900 1.00 52.12 204 ALA A CA 1
ATOM 1679 C C . ALA A 1 204 ? 17.636 -1.597 -7.469 1.00 52.12 204 ALA A C 1
ATOM 1681 O O . ALA A 1 204 ? 17.355 -0.547 -6.893 1.00 52.12 204 ALA A O 1
ATOM 1682 N N . ASP A 1 205 ? 18.478 -2.495 -6.950 1.00 52.62 205 ASP A N 1
ATOM 1683 C CA . ASP A 1 205 ? 19.150 -2.306 -5.667 1.00 52.62 205 ASP A CA 1
ATOM 1684 C C . ASP A 1 205 ? 20.305 -1.293 -5.760 1.00 52.62 205 ASP A C 1
ATOM 1686 O O . ASP A 1 205 ? 20.483 -0.488 -4.854 1.00 52.62 205 ASP A O 1
ATOM 1690 N N . MET A 1 206 ? 21.071 -1.224 -6.860 1.00 50.78 206 MET A N 1
ATOM 1691 C CA . MET A 1 206 ? 22.147 -0.225 -7.031 1.00 50.78 206 MET A CA 1
ATOM 1692 C C . MET A 1 206 ? 21.652 1.196 -7.346 1.00 50.78 206 MET A C 1
ATOM 1694 O O . MET A 1 206 ? 22.411 2.147 -7.151 1.00 50.78 206 MET A O 1
ATOM 1698 N N . CYS A 1 207 ? 20.414 1.382 -7.819 1.00 52.88 207 CYS A N 1
ATOM 1699 C CA . CYS A 1 207 ? 19.832 2.704 -8.091 1.00 52.88 207 CYS A CA 1
ATOM 1700 C C . CYS A 1 207 ? 19.805 3.589 -6.841 1.00 52.88 207 CYS A C 1
ATOM 1702 O O . CYS A 1 207 ? 19.842 4.816 -6.960 1.00 52.88 207 CYS A O 1
ATOM 1704 N N . SER A 1 208 ? 19.746 2.960 -5.667 1.00 55.75 208 SER A N 1
ATOM 1705 C CA . SER A 1 208 ? 19.569 3.614 -4.376 1.00 55.75 208 SER A CA 1
ATOM 1706 C C . SER A 1 208 ? 19.876 2.645 -3.229 1.00 55.75 208 SER A C 1
ATOM 1708 O O . SER A 1 208 ? 19.074 2.500 -2.312 1.00 55.75 208 SER A O 1
ATOM 1710 N N . PHE A 1 209 ? 21.019 1.953 -3.297 1.00 54.84 209 PHE A N 1
ATOM 1711 C CA . PHE A 1 209 ? 21.362 0.859 -2.376 1.00 54.84 209 PHE A CA 1
ATOM 1712 C C . PHE A 1 209 ? 21.290 1.270 -0.906 1.00 54.84 209 PHE A C 1
ATOM 1714 O O . PHE A 1 209 ? 20.757 0.530 -0.095 1.00 54.84 209 PHE A O 1
ATOM 1721 N N . GLU A 1 210 ? 21.768 2.467 -0.558 1.00 59.09 210 GLU A N 1
ATOM 1722 C CA . GLU A 1 210 ? 21.705 2.969 0.821 1.00 59.09 210 GLU A CA 1
ATOM 1723 C C . GLU A 1 210 ? 20.261 3.246 1.278 1.00 59.09 210 GLU A C 1
ATOM 1725 O O . GLU A 1 210 ? 19.879 2.857 2.380 1.00 59.09 210 GLU A O 1
ATOM 1730 N N . ASP A 1 211 ? 19.438 3.859 0.420 1.00 60.97 211 ASP A N 1
ATOM 1731 C CA . ASP A 1 211 ? 18.039 4.185 0.728 1.00 60.97 211 ASP A CA 1
ATOM 1732 C C . ASP A 1 211 ? 17.153 2.926 0.787 1.00 60.97 211 ASP A C 1
ATOM 1734 O O . ASP A 1 211 ? 16.278 2.829 1.645 1.00 60.97 211 ASP A O 1
ATOM 1738 N N . ILE A 1 212 ? 17.393 1.951 -0.093 1.00 61.62 212 ILE A N 1
ATOM 1739 C CA . ILE A 1 212 ? 16.654 0.682 -0.157 1.00 61.62 212 ILE A CA 1
ATOM 1740 C C . ILE A 1 212 ? 17.106 -0.273 0.955 1.00 61.62 212 ILE A C 1
ATOM 1742 O O . ILE A 1 212 ? 16.259 -0.898 1.586 1.00 61.62 212 ILE A O 1
ATOM 1746 N N . CYS A 1 213 ? 18.403 -0.321 1.287 1.00 55.66 213 CYS A N 1
ATOM 1747 C CA . CYS A 1 213 ? 18.884 -1.053 2.464 1.00 55.66 213 CYS A CA 1
ATOM 1748 C C . CYS A 1 213 ? 18.247 -0.522 3.748 1.00 55.66 213 CYS A C 1
ATOM 1750 O O . CYS A 1 213 ? 17.769 -1.321 4.544 1.00 55.66 213 CYS A O 1
ATOM 1752 N N . PHE A 1 214 ? 18.168 0.803 3.934 1.00 67.44 214 PHE A N 1
ATOM 1753 C CA . PHE A 1 214 ? 17.465 1.370 5.089 1.00 67.44 214 PHE A CA 1
ATOM 1754 C C . PHE A 1 214 ? 16.004 0.907 5.149 1.00 67.44 214 PHE A C 1
ATOM 1756 O O . PHE A 1 214 ? 15.507 0.551 6.215 1.00 67.44 214 PHE A O 1
ATOM 1763 N N . ILE A 1 215 ? 15.313 0.910 4.006 1.00 63.41 215 ILE A N 1
ATOM 1764 C CA . ILE A 1 215 ? 13.919 0.473 3.919 1.00 63.41 215 ILE A CA 1
ATOM 1765 C C . ILE A 1 215 ? 13.781 -0.994 4.341 1.00 63.41 215 ILE A C 1
ATOM 1767 O O . ILE A 1 215 ? 12.936 -1.299 5.182 1.00 63.41 215 ILE A O 1
ATOM 1771 N N . TYR A 1 216 ? 14.623 -1.884 3.812 1.00 60.94 216 TYR A N 1
ATOM 1772 C CA . TYR A 1 216 ? 14.591 -3.298 4.177 1.00 60.94 216 TYR A CA 1
ATOM 1773 C C . TYR A 1 216 ? 14.959 -3.527 5.645 1.00 60.94 216 TYR A C 1
ATOM 1775 O O . TYR A 1 216 ? 14.263 -4.263 6.324 1.00 60.94 216 TYR A O 1
ATOM 1783 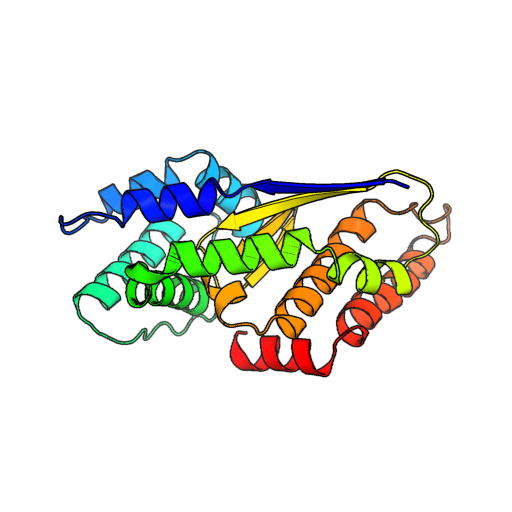N N . GLU A 1 217 ? 15.987 -2.863 6.173 1.00 62.28 217 GLU A N 1
ATOM 1784 C CA . GLU A 1 217 ? 16.405 -3.034 7.572 1.00 62.28 217 GLU A CA 1
ATOM 1785 C C . GLU A 1 217 ? 15.375 -2.517 8.586 1.00 62.28 217 GLU A C 1
ATOM 1787 O O . GLU A 1 217 ? 15.317 -3.007 9.714 1.00 62.28 217 GLU A O 1
ATOM 1792 N N . TYR A 1 218 ? 14.598 -1.495 8.219 1.00 67.81 218 TYR A N 1
ATOM 1793 C CA . TYR A 1 218 ? 13.662 -0.851 9.138 1.00 67.81 218 TYR A CA 1
ATOM 1794 C C . TYR A 1 218 ? 12.247 -1.442 9.079 1.00 67.81 218 TYR A C 1
ATOM 1796 O O . TYR A 1 218 ? 11.539 -1.411 10.088 1.00 67.81 218 TYR A O 1
ATOM 1804 N N . PHE A 1 219 ? 11.820 -1.951 7.918 1.00 64.25 219 PHE A N 1
ATOM 1805 C CA . PHE A 1 219 ? 10.429 -2.355 7.677 1.00 64.25 219 PHE A CA 1
ATOM 1806 C C . PHE A 1 219 ? 10.220 -3.846 7.363 1.00 64.25 219 PHE A C 1
ATOM 1808 O O . PHE A 1 219 ? 9.066 -4.285 7.407 1.00 64.25 219 PHE A O 1
ATOM 1815 N N . VAL A 1 220 ? 11.280 -4.613 7.065 1.00 55.72 220 VAL A N 1
ATOM 1816 C CA . VAL A 1 220 ? 11.230 -6.057 6.737 1.00 55.72 220 VAL A CA 1
ATOM 1817 C C . VAL A 1 220 ? 11.907 -6.887 7.825 1.00 55.72 220 VAL A C 1
ATOM 1819 O O . VAL A 1 220 ? 11.314 -7.924 8.205 1.00 55.72 220 VAL A O 1
#

Secondary structure (D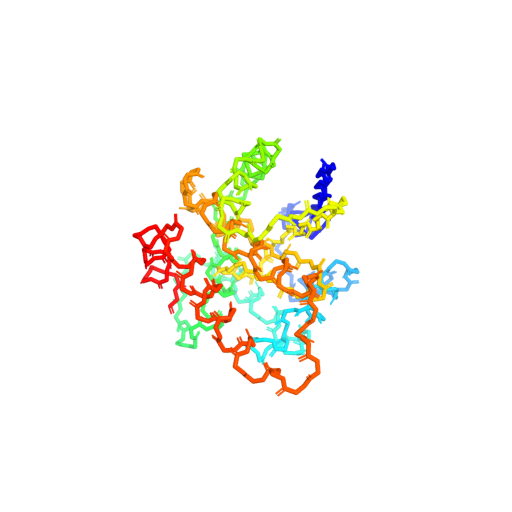SSP, 8-state):
--EEEEEE-HHHHHHHHHHS-SSPPPHHHHHGGGGSHHHHHHIIIIITTTT--SHHHHHHHHHHHHHHHHHTPPP---SHHHHHHHHHHHHHHHTGGGHHHHHHHHHHHHHHTHHHHHHHHHS----S-EEEEEEEE-SSS-EEEETTEEEEEHHHHHHS-HHHHHHHHHHHHHHHHHTTSPPPPTT-HHHHHHHHHHHHHHHHHHTSHHHHHHHHHHH-